Protein 3LW7 (pdb70)

Radius of gyration: 20.69 Å; Cα contacts (8 Å, |Δi|>4): 553; chains: 2; bounding box: 52×49×61 Å

Solvent-accessible surface area: 16697 Å² total; per-residue (Å²): 99,11,0,0,0,0,4,5,37,26,1,18,35,66,68,0,4,121,26,2,109,122,78,68,13,77,16,8,42,6,42,63,13,10,108,130,78,67,95,114,80,68,91,57,62,78,85,2,14,158,110,7,36,86,107,130,30,86,6,7,4,0,80,39,0,25,143,74,22,41,154,77,105,65,99,15,8,0,0,7,4,0,63,11,46,39,1,3,106,26,0,77,151,69,54,31,139,41,8,53,5,0,0,2,7,2,18,21,170,67,0,13,129,78,44,73,118,56,228,92,99,56,99,76,74,4,92,56,105,2,56,60,21,11,91,81,12,0,1,58,0,4,0,29,0,33,37,13,4,26,9,50,68,90,113,118,36,2,86,60,90,2,52,100,12,17,106,129,5,112,76,73,1,1,0,0,0,1,5,12,30,1,10,34,67,65,1,2,93,17,4,110,117,140,70,23,99,22,7,47,5,38,62,8,11,118,115,64,60,94,141,52,25,119,140,80,29,101,66,23,65,1,10,97,46,2,25,140,92,81,33,88,6,6,4,0,72,22,0,22,130,71,17,32,134,106,40,145,102,48,2,0,0,7,4,0,38,9,53,41,1,6,59,30,0,97,164,67,49,35,104,48,14,61,8,0,0,1,6,1,14,20,169,55,0,19,134,85,69,100,159,133,83,70,81,33,91,101,88,2,59,32,2,14,88,34,11,0,1,55,0,2,0,30,0,43,33,18,4,31,10,22,68,88,94,121,38,1,89,64,101,1,32,58,17,3,92,163,2,110

CATH classification: 3.40.50.300

InterPro domains:
  IPR022970 Nucleoside triphosphate hydrolase-related [MF_01111] (10-185)
  IPR027417 P-loop containing nucleoside triphosphate hydrolase [G3DSA:3.40.50.300] (8-186)
  IPR027417 P-loop containing nucleoside triphosphate hydrolase [SSF52540] (9-184)

Secondary structure (DSSP, 8-state):
-EEEEE--TTS-HHHHHHHHHHTT-EEEEHHHHHHHHHHHH---HHHHHHHHHHHH-TTHHHHHHHHHH-S---S-EEEE----HHHHHHHHHHH-S-EEEEEEE--HHHHHHHHHT-----HHHHHHHHHHHHHHTHHHHHHT-SEEEE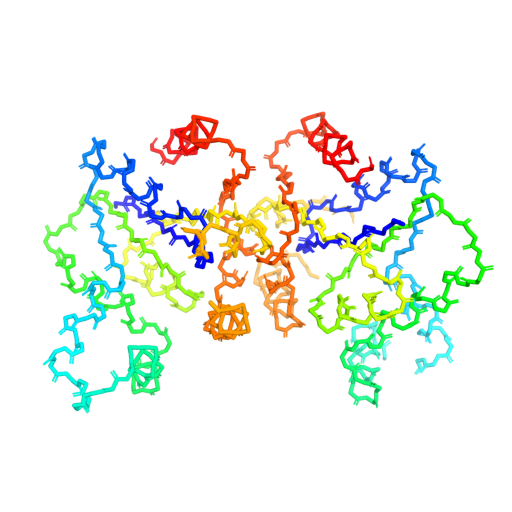--S-HHHHHHHHHHHHHHH-/--EEEEEE-TTSSHHHHHHHHHHHT-EEEEHHHHHHHHHHHHPPTT--HHHHHHHHHHHH-TTHHHHHHHHHH-TT--S-EEEE----HHHHHHHHHHH-S-EEEEEEE--HHHHHHHHH--HHHHHHHHHHHHHHTHHHHHHT-SEEEE--S-HHHHHHHHHHHHHHH-

Structure (mmCIF, N/CA/C/O backbone):
data_3LW7
#
_entry.id   3LW7
#
_cell.length_a   65.876
_cell.length_b   65.876
_cell.length_c   206.239
_cell.angle_alpha   90.00
_cell.angle_beta   90.00
_cell.angle_gamma   90.00
#
_symmetry.space_group_name_H-M   'P 43 21 2'
#
loop_
_entity.id
_entity.type
_entity.pdbx_description
1 polymer 'Adenylate kinase related protein (AdkA-like)'
2 non-polymer 'ADENOSINE MONOPHOSPHATE'
3 water water
#
loop_
_atom_site.group_PDB
_atom_site.id
_atom_site.type_symbol
_atom_site.label_atom_id
_atom_site.label_alt_id
_atom_site.label_comp_id
_atom_site.label_asym_id
_atom_site.label_entity_id
_atom_site.label_seq_id
_atom_site.pdbx_PDB_ins_code
_atom_site.Cartn_x
_atom_site.Cartn_y
_atom_site.Cartn_z
_atom_site.occupancy
_atom_site.B_iso_or_equiv
_atom_site.auth_seq_id
_atom_site.auth_comp_id
_atom_site.auth_asym_id
_atom_site.auth_atom_id
_atom_site.pdbx_PDB_model_num
ATOM 1 N N . LYS A 1 2 ? 2.237 -8.062 1.630 1.00 39.71 9 LYS A N 1
ATOM 2 C CA . LYS A 1 2 ? 2.395 -8.220 0.152 1.00 39.03 9 LYS A CA 1
ATOM 3 C C . LYS A 1 2 ? 3.721 -8.904 -0.229 1.00 36.83 9 LYS A C 1
ATOM 4 O O . LYS A 1 2 ? 4.812 -8.408 0.100 1.00 36.17 9 LYS A O 1
ATOM 10 N N . VAL A 1 3 ? 3.604 -10.051 -0.912 1.00 34.73 10 VAL A N 1
ATOM 11 C CA . VAL A 1 3 ? 4.745 -10.917 -1.206 1.00 32.79 10 VAL A CA 1
ATOM 12 C C . VAL A 1 3 ? 4.814 -11.278 -2.676 1.00 31.65 10 VAL A C 1
ATOM 13 O O . VAL A 1 3 ? 3.810 -11.652 -3.281 1.00 32.21 10 VAL A O 1
ATOM 17 N N . ILE A 1 4 ? 6.007 -11.183 -3.243 1.00 30.21 11 ILE A N 1
ATOM 18 C CA . ILE A 1 4 ? 6.221 -11.536 -4.628 1.00 29.24 11 ILE A CA 1
ATOM 19 C C . ILE A 1 4 ? 7.181 -12.715 -4.667 1.00 28.23 11 ILE A C 1
ATOM 20 O O . ILE A 1 4 ? 8.286 -12.644 -4.124 1.00 28.41 11 ILE A O 1
ATOM 25 N N . LEU A 1 5 ? 6.747 -13.800 -5.289 1.00 27.25 12 LEU A N 1
ATOM 26 C CA . LEU A 1 5 ? 7.615 -14.930 -5.533 1.00 27.08 12 LEU A CA 1
ATOM 27 C C . LEU A 1 5 ? 8.067 -14.866 -6.996 1.00 26.47 12 LEU A C 1
ATOM 28 O O . LEU A 1 5 ? 7.241 -14.852 -7.899 1.00 27.21 12 LEU A O 1
ATOM 33 N N . ILE A 1 6 ? 9.379 -14.780 -7.204 1.00 26.49 13 ILE A N 1
ATOM 34 C CA . ILE A 1 6 ? 9.979 -14.702 -8.522 1.00 25.55 13 ILE A CA 1
ATOM 35 C C . ILE A 1 6 ? 10.487 -16.073 -8.934 1.00 26.19 13 ILE A C 1
ATOM 36 O O . ILE A 1 6 ? 11.224 -16.727 -8.200 1.00 25.74 13 ILE A O 1
ATOM 41 N N . THR A 1 7 ? 10.087 -16.503 -10.122 1.00 26.67 14 THR A N 1
ATOM 42 C CA . THR A 1 7 ? 10.521 -17.781 -10.625 1.00 27.00 14 THR A CA 1
ATOM 43 C C . THR A 1 7 ? 11.032 -17.575 -12.046 1.00 27.11 14 THR A C 1
ATOM 44 O O . THR A 1 7 ? 10.765 -16.544 -12.667 1.00 26.40 14 THR A O 1
ATOM 48 N N . GLY A 1 8 ? 11.792 -18.537 -12.547 1.00 27.21 15 GLY A N 1
ATOM 49 C CA . GLY A 1 8 ? 12.285 -18.457 -13.913 1.00 27.44 15 GLY A CA 1
ATOM 50 C C . GLY A 1 8 ? 13.365 -19.482 -14.154 1.00 27.51 15 GLY A C 1
ATOM 51 O O . GLY A 1 8 ? 14.041 -19.899 -13.219 1.00 27.72 15 GLY A O 1
ATOM 52 N N . MET A 1 9 ? 13.510 -19.889 -15.411 1.00 26.97 16 MET A N 1
ATOM 53 C CA . MET A 1 9 ? 14.505 -20.877 -15.802 1.00 27.36 16 MET A CA 1
ATOM 54 C C . MET A 1 9 ? 15.909 -20.290 -15.690 1.00 27.93 16 MET A C 1
ATOM 55 O O . MET A 1 9 ? 16.059 -19.067 -15.636 1.00 29.04 16 MET A O 1
ATOM 60 N N . PRO A 1 10 ? 16.949 -21.145 -15.633 1.00 28.77 17 PRO A N 1
ATOM 61 C CA . PRO A 1 10 ? 18.329 -20.637 -15.561 1.00 29.15 17 PRO A CA 1
ATOM 62 C C . PRO A 1 10 ? 18.674 -19.739 -16.760 1.00 29.48 17 PRO A C 1
ATOM 63 O O . PRO A 1 10 ? 18.400 -20.102 -17.929 1.00 29.66 17 PRO A O 1
ATOM 67 N N . GLY A 1 11 ? 19.267 -18.586 -16.476 1.00 28.66 18 GLY A N 1
ATOM 68 C CA . GLY A 1 11 ? 19.618 -17.656 -17.533 1.00 28.97 18 GLY A CA 1
ATOM 69 C C . GLY A 1 11 ? 18.468 -16.758 -17.983 1.00 28.50 18 GLY A C 1
ATOM 70 O O . GLY A 1 11 ? 18.604 -16.066 -18.979 1.00 28.43 18 GLY A O 1
ATOM 71 N N . SER A 1 12 ? 17.360 -16.740 -17.238 1.00 27.39 19 SER A N 1
ATOM 72 C CA . SER A 1 12 ? 16.191 -15.930 -17.606 1.00 27.33 19 SER A CA 1
ATOM 73 C C . SER A 1 12 ? 16.382 -14.459 -17.255 1.00 27.94 19 SER A C 1
ATOM 74 O O . SER A 1 12 ? 15.636 -13.608 -17.713 1.00 27.13 19 SER A O 1
ATOM 77 N N . GLY A 1 13 ? 17.368 -14.161 -16.415 1.00 29.25 20 GLY A N 1
ATOM 78 C CA . GLY A 1 13 ? 17.570 -12.788 -15.937 1.00 29.69 20 GLY A CA 1
ATOM 79 C C . GLY A 1 13 ? 16.617 -12.387 -14.818 1.00 29.90 20 GLY A C 1
ATOM 80 O O . GLY A 1 13 ? 16.437 -11.202 -14.549 1.00 30.39 20 GLY A O 1
ATOM 81 N N . LYS A 1 14 ? 15.999 -13.357 -14.159 1.00 33.22 21 LYS A N 1
ATOM 82 C CA . LYS A 1 14 ? 15.064 -13.047 -13.073 1.00 32.37 21 LYS A CA 1
ATOM 83 C C . LYS A 1 14 ? 15.663 -12.206 -11.932 1.00 32.87 21 LYS A C 1
ATOM 84 O O . LYS A 1 14 ? 14.934 -11.465 -11.275 1.00 32.75 21 LYS A O 1
ATOM 90 N N . SER A 1 15 ? 16.969 -12.299 -11.704 1.00 34.98 22 SER A N 1
ATOM 91 C CA . SER A 1 15 ? 17.581 -11.540 -10.624 1.00 36.83 22 SER A CA 1
ATOM 92 C C . SER A 1 15 ? 17.577 -10.044 -10.931 1.00 36.60 22 SER A C 1
ATOM 93 O O . SER A 1 15 ? 17.589 -9.229 -10.011 1.00 36.46 22 SER A O 1
ATOM 96 N N . GLU A 1 16 ? 17.561 -9.696 -12.219 1.00 37.03 23 GLU A N 1
ATOM 97 C CA . GLU A 1 16 ? 17.420 -8.300 -12.643 1.00 38.72 23 GLU A CA 1
ATOM 98 C C . GLU A 1 16 ? 16.079 -7.717 -12.157 1.00 36.29 23 GLU A C 1
ATOM 99 O O . GLU A 1 16 ? 15.989 -6.546 -11.794 1.00 37.60 23 GLU A O 1
ATOM 105 N N . PHE A 1 17 ? 15.038 -8.538 -12.154 1.00 34.25 24 PHE A N 1
ATOM 106 C CA . PHE A 1 17 ? 13.759 -8.104 -11.607 1.00 34.04 24 PHE A CA 1
ATOM 107 C C . PHE A 1 17 ? 13.893 -7.957 -10.081 1.00 33.99 24 PHE A C 1
ATOM 108 O O . PHE A 1 17 ? 13.397 -6.979 -9.514 1.00 34.81 24 PHE A O 1
ATOM 116 N N . ALA A 1 18 ? 14.598 -8.897 -9.441 1.00 33.60 25 ALA A N 1
ATOM 117 C CA . ALA A 1 18 ? 14.869 -8.816 -8.010 1.00 35.23 25 ALA A CA 1
ATOM 118 C C . ALA A 1 18 ? 15.589 -7.522 -7.664 1.00 37.22 25 ALA A C 1
ATOM 119 O O . ALA A 1 18 ? 15.223 -6.844 -6.714 1.00 37.47 25 ALA A O 1
ATOM 121 N N . LYS A 1 19 ? 16.600 -7.184 -8.456 1.00 39.60 26 LYS A N 1
ATOM 122 C CA . LYS A 1 19 ? 17.366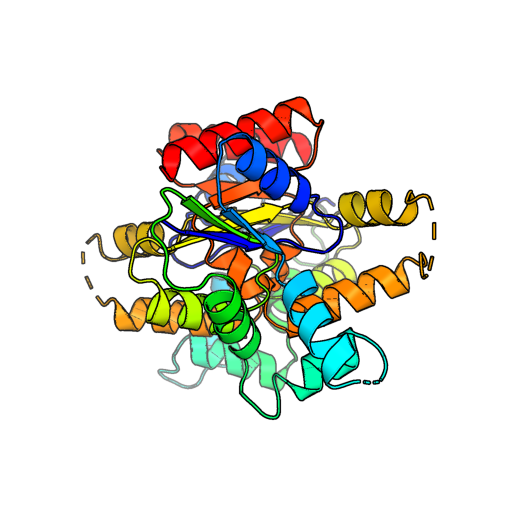 -5.951 -8.275 1.00 43.29 26 LYS A CA 1
ATOM 123 C C . LYS A 1 19 ? 16.481 -4.693 -8.352 1.00 43.63 26 LYS A C 1
ATOM 124 O O . LYS A 1 19 ? 16.612 -3.796 -7.520 1.00 45.22 26 LYS A O 1
ATOM 130 N N . LEU A 1 20 ? 15.578 -4.643 -9.335 1.00 42.98 27 LEU A N 1
ATOM 131 C CA . LEU A 1 20 ? 14.656 -3.515 -9.500 1.00 44.84 27 LEU A CA 1
ATOM 132 C C . LEU A 1 20 ? 13.735 -3.307 -8.293 1.00 45.03 27 LEU A C 1
ATOM 133 O O . LEU A 1 20 ? 13.362 -2.171 -7.979 1.00 47.59 27 LEU A O 1
ATOM 138 N N . LEU A 1 21 ? 13.396 -4.403 -7.618 1.00 42.98 28 LEU A N 1
ATOM 139 C CA . LEU A 1 21 ? 12.598 -4.367 -6.395 1.00 44.25 28 LEU A CA 1
ATOM 140 C C . LEU A 1 21 ? 13.383 -3.934 -5.145 1.00 45.82 28 LEU A C 1
ATOM 141 O O . LEU A 1 21 ? 12.837 -3.238 -4.288 1.00 47.45 28 LEU A O 1
ATOM 146 N N . LYS A 1 22 ? 14.640 -4.371 -5.031 1.00 46.27 29 LYS A N 1
ATOM 147 C CA . LYS A 1 22 ? 15.556 -3.852 -4.011 1.00 49.54 29 LYS A CA 1
ATOM 148 C C . LYS A 1 22 ? 15.596 -2.317 -4.045 1.00 52.07 29 LYS A C 1
ATOM 149 O O . LYS A 1 22 ? 15.525 -1.678 -2.995 1.00 53.60 29 LYS A O 1
ATOM 155 N N . GLU A 1 23 ? 15.689 -1.750 -5.255 1.00 55.86 30 GLU A N 1
ATOM 156 C CA . GLU A 1 23 ? 15.761 -0.286 -5.467 1.00 59.26 30 GLU A CA 1
ATOM 157 C C . GLU A 1 23 ? 14.475 0.446 -5.075 1.00 59.19 30 GLU A C 1
ATOM 158 O O . GLU A 1 23 ? 14.530 1.605 -4.669 1.00 62.18 30 GLU A O 1
ATOM 164 N N . ARG A 1 24 ? 13.330 -0.227 -5.220 1.00 56.74 31 ARG A N 1
ATOM 165 C CA . ARG A 1 24 ? 12.026 0.326 -4.834 1.00 56.61 31 ARG A CA 1
ATOM 166 C C . ARG A 1 24 ? 11.763 0.188 -3.325 1.00 56.19 31 ARG A C 1
ATOM 167 O O . ARG A 1 24 ? 10.717 0.622 -2.821 1.00 57.27 31 ARG A O 1
ATOM 169 N N . GLY A 1 25 ? 12.713 -0.408 -2.609 1.00 55.18 32 GLY A N 1
ATOM 170 C CA . GLY A 1 25 ? 12.653 -0.478 -1.154 1.00 55.11 32 GLY A CA 1
ATOM 171 C C . GLY A 1 25 ? 12.170 -1.795 -0.584 1.00 52.24 32 GLY A C 1
ATOM 172 O O . GLY A 1 25 ? 11.909 -1.896 0.614 1.00 53.04 32 GL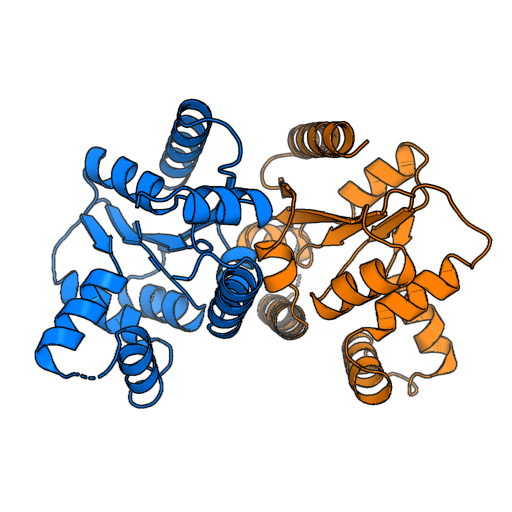Y A O 1
ATOM 173 N N . ALA A 1 26 ? 12.066 -2.814 -1.426 1.00 49.27 33 ALA A N 1
ATOM 17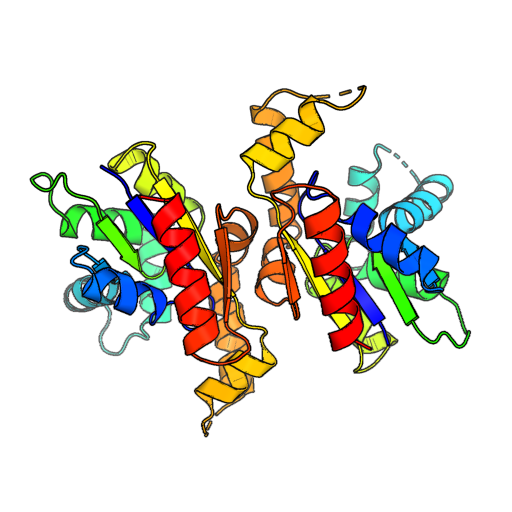4 C CA . ALA A 1 26 ? 11.602 -4.125 -0.973 1.00 46.70 33 ALA A CA 1
ATOM 175 C C . ALA A 1 26 ? 12.676 -4.929 -0.230 1.00 45.95 33 ALA A C 1
ATOM 176 O O . ALA A 1 26 ? 13.870 -4.811 -0.508 1.00 46.72 33 ALA A O 1
ATOM 178 N N . LYS A 1 27 ? 12.229 -5.745 0.719 1.00 44.68 34 LYS A N 1
ATOM 179 C CA . LYS A 1 27 ? 13.088 -6.754 1.339 1.00 43.90 34 LYS A CA 1
ATOM 180 C C . LYS A 1 27 ? 13.178 -7.920 0.347 1.00 41.52 34 LYS A C 1
ATOM 181 O O . LYS A 1 27 ? 12.159 -8.510 -0.024 1.00 39.99 34 LYS A O 1
ATOM 187 N N . VAL A 1 28 ? 14.383 -8.205 -0.135 1.00 41.26 35 VAL A N 1
ATOM 188 C CA . VAL A 1 28 ? 14.560 -9.266 -1.124 1.00 39.40 35 VAL A CA 1
ATOM 189 C C . VAL A 1 28 ? 15.421 -10.353 -0.517 1.00 38.76 35 VAL A C 1
ATOM 190 O O . VAL A 1 28 ? 16.488 -10.071 0.007 1.00 40.26 35 VAL A O 1
ATOM 194 N N . ILE A 1 29 ? 14.924 -11.587 -0.586 1.00 36.43 36 ILE A N 1
ATOM 195 C CA . ILE A 1 29 ? 15.602 -12.750 -0.053 1.00 35.97 36 ILE A CA 1
ATOM 196 C C . ILE A 1 29 ? 15.819 -13.726 -1.211 1.00 34.88 36 ILE A C 1
ATOM 197 O O . ILE A 1 29 ? 14.874 -14.157 -1.860 1.00 32.83 36 ILE A O 1
ATOM 202 N N . VAL A 1 30 ? 17.089 -14.032 -1.469 1.00 35.72 37 VAL A N 1
ATOM 203 C CA . VAL A 1 30 ? 17.491 -14.947 -2.520 1.00 35.16 37 VAL A CA 1
ATOM 204 C C . VAL A 1 30 ? 17.435 -16.337 -1.922 1.00 34.72 37 VAL A C 1
ATOM 205 O O . VAL A 1 30 ? 18.148 -16.624 -0.974 1.00 35.93 37 VAL A O 1
ATOM 209 N N . MET A 1 31 ? 16.584 -17.194 -2.471 1.00 33.75 38 MET A N 1
ATOM 210 C CA . MET A 1 31 ? 16.350 -18.525 -1.897 1.00 33.62 38 MET A CA 1
ATOM 211 C C . MET A 1 31 ? 17.617 -19.374 -1.876 1.00 36.70 38 MET A C 1
ATOM 212 O O . MET A 1 31 ? 17.836 -20.152 -0.936 1.00 37.75 38 MET A O 1
ATOM 217 N N . SER A 1 32 ? 18.469 -19.220 -2.891 1.00 38.60 39 SER A N 1
ATOM 218 C CA . SER A 1 32 ? 19.722 -19.978 -2.922 1.00 41.57 39 SER A CA 1
ATOM 219 C C . SER A 1 32 ? 20.739 -19.502 -1.872 1.00 43.36 39 SER A C 1
ATOM 220 O O . SER A 1 32 ? 21.506 -20.314 -1.374 1.00 45.16 39 SER A O 1
ATOM 223 N N . ASP A 1 33 ? 20.735 -18.203 -1.548 1.00 44.02 40 ASP A N 1
ATOM 224 C CA . ASP A 1 33 ? 21.553 -17.639 -0.456 1.00 47.32 40 ASP A CA 1
ATOM 225 C C . ASP A 1 33 ? 21.160 -18.276 0.873 1.00 47.48 40 ASP A C 1
ATOM 226 O O . ASP A 1 33 ? 22.016 -18.546 1.721 1.00 49.79 40 ASP A O 1
ATOM 231 N N . VAL A 1 34 ? 19.850 -18.490 1.041 1.00 45.44 41 VAL A N 1
ATOM 232 C CA . VAL A 1 34 ? 19.282 -19.150 2.217 1.00 45.88 41 VAL A CA 1
ATOM 233 C C . VAL A 1 34 ? 19.746 -20.606 2.344 1.00 47.71 41 VAL A C 1
ATOM 234 O O . VAL A 1 34 ? 20.232 -21.010 3.401 1.00 49.55 41 VAL A O 1
ATOM 238 N N . VAL A 1 35 ? 19.608 -21.384 1.271 1.00 48.07 42 VAL A N 1
ATOM 239 C CA . VAL A 1 35 ? 20.143 -22.753 1.228 1.00 50.79 42 VAL A CA 1
ATOM 240 C C . VAL A 1 35 ? 21.664 -22.783 1.467 1.00 54.98 42 VAL A C 1
ATOM 241 O O . VAL A 1 35 ? 22.173 -23.661 2.175 1.00 56.61 42 VAL A O 1
ATOM 245 N N . ARG A 1 36 ? 22.373 -21.811 0.895 1.00 54.39 43 ARG A N 1
ATOM 246 C CA . ARG A 1 36 ? 23.819 -21.680 1.108 1.00 56.16 43 ARG A CA 1
ATOM 247 C C . ARG A 1 36 ? 24.212 -21.401 2.561 1.00 55.07 43 ARG A C 1
ATOM 248 O O . ARG A 1 36 ? 25.233 -21.890 3.020 1.00 54.69 43 ARG A O 1
ATOM 256 N N . LYS A 1 37 ? 23.414 -20.618 3.282 1.00 56.89 44 LYS A N 1
ATOM 257 C CA . LYS A 1 37 ? 23.682 -20.422 4.703 1.00 58.82 44 LYS A CA 1
ATOM 258 C C . LYS A 1 37 ? 23.590 -21.749 5.446 1.00 56.86 44 LYS A C 1
ATOM 259 O O . LYS A 1 37 ? 24.503 -22.105 6.202 1.00 58.51 44 LYS A O 1
ATOM 265 N N . ARG A 1 38 ? 22.527 -22.498 5.170 1.00 55.46 45 ARG A N 1
ATOM 266 C CA . ARG A 1 38 ? 22.367 -23.841 5.708 1.00 55.92 45 ARG A CA 1
ATOM 267 C C . ARG A 1 38 ? 23.497 -24.763 5.294 1.00 56.63 45 ARG A C 1
ATOM 268 O O . ARG A 1 38 ? 23.924 -25.599 6.075 1.00 58.85 45 ARG A O 1
ATOM 276 N N . TYR A 1 39 ? 23.982 -24.602 4.068 1.00 57.82 46 TYR A N 1
ATOM 277 C CA . TYR A 1 39 ? 25.039 -25.450 3.523 1.00 60.27 46 TYR A CA 1
ATOM 278 C C . TYR A 1 39 ? 26.335 -25.325 4.323 1.00 63.69 46 TYR A C 1
ATOM 279 O O . TYR A 1 39 ? 26.926 -26.329 4.709 1.00 66.29 46 TYR A O 1
ATOM 288 N N . SER A 1 40 ? 26.756 -24.089 4.581 1.00 65.86 47 SER A N 1
ATOM 289 C CA . SER A 1 40 ? 27.969 -23.806 5.337 1.00 71.45 47 SER A CA 1
ATOM 290 C C . SER A 1 40 ? 27.916 -24.415 6.736 1.00 74.14 47 SER A C 1
ATOM 291 O O . SER A 1 40 ? 28.951 -24.749 7.319 1.00 79.52 47 SER A O 1
ATOM 294 N N . ILE A 1 41 ? 26.699 -24.563 7.251 1.00 72.32 48 ILE A N 1
ATOM 295 C CA . ILE A 1 41 ? 26.460 -25.094 8.587 1.00 76.93 48 ILE A CA 1
ATOM 296 C C . ILE A 1 41 ? 26.352 -26.631 8.598 1.00 78.67 48 ILE A C 1
ATOM 297 O O . ILE A 1 41 ? 26.854 -27.280 9.516 1.00 84.82 48 ILE A O 1
ATOM 302 N N . GLU A 1 42 ? 25.709 -27.208 7.581 1.00 75.14 49 GLU A N 1
ATOM 303 C CA . GLU A 1 42 ? 25.271 -28.611 7.665 1.00 78.10 49 GLU A CA 1
ATOM 304 C C . GLU A 1 42 ? 25.671 -29.497 6.490 1.00 78.43 49 GLU A C 1
ATOM 305 O O . GLU A 1 42 ? 25.171 -30.619 6.370 1.00 81.05 49 GLU A O 1
ATOM 311 N N . ALA A 1 43 ? 26.544 -28.996 5.622 1.00 77.76 50 ALA A N 1
ATOM 312 C CA . ALA A 1 43 ? 27.139 -29.832 4.576 1.00 80.97 50 ALA A CA 1
ATOM 313 C C . ALA A 1 43 ? 28.178 -30.760 5.186 1.00 88.74 50 ALA A C 1
ATOM 314 O O . ALA A 1 43 ? 28.131 -31.968 4.977 1.00 93.93 50 ALA A O 1
ATOM 316 N N . GLU A 1 47 ? 30.118 -32.853 -1.198 1.00 107.51 54 GLU A N 1
ATOM 317 C CA . GLU A 1 47 ? 28.852 -32.160 -0.934 1.00 97.42 54 GLU A CA 1
ATOM 318 C C . GLU A 1 47 ? 28.729 -30.886 -1.773 1.00 94.71 54 GLU A C 1
ATOM 319 O O . GLU A 1 47 ? 29.192 -29.817 -1.367 1.00 92.08 54 GLU A O 1
ATOM 321 N N . ARG A 1 48 ? 28.125 -31.009 -2.955 1.00 101.95 55 ARG A N 1
ATOM 322 C CA . ARG A 1 48 ? 27.785 -29.842 -3.777 1.00 98.94 55 ARG A CA 1
ATOM 323 C C . ARG A 1 48 ? 26.484 -29.217 -3.265 1.00 90.56 55 ARG A C 1
ATOM 324 O O . ARG A 1 48 ? 25.756 -29.844 -2.495 1.00 86.91 55 ARG A O 1
ATOM 326 N N . LEU A 1 49 ? 26.197 -27.989 -3.694 1.00 88.12 56 LEU A N 1
ATOM 327 C CA . LEU A 1 49 ? 25.012 -27.269 -3.229 1.00 81.69 56 LEU A CA 1
ATOM 328 C C . LEU A 1 49 ? 23.695 -27.929 -3.638 1.00 77.84 56 LEU A C 1
ATOM 329 O O . LEU A 1 49 ? 22.750 -27.940 -2.854 1.00 73.30 56 LEU A O 1
ATOM 334 N N . MET A 1 50 ? 23.635 -28.484 -4.846 1.00 80.22 57 MET A N 1
ATOM 335 C CA . MET A 1 50 ? 22.403 -29.130 -5.313 1.00 77.71 57 MET A CA 1
ATOM 336 C C . MET A 1 50 ? 22.135 -30.428 -4.548 1.00 76.93 57 MET A C 1
ATOM 337 O O . MET A 1 50 ? 20.981 -30.770 -4.282 1.00 73.53 57 MET A O 1
ATOM 339 N N . ASP A 1 51 ? 23.211 -31.126 -4.186 1.00 80.61 58 ASP A N 1
ATOM 340 C CA . ASP A 1 51 ? 23.137 -32.380 -3.426 1.00 81.19 58 ASP A CA 1
ATOM 341 C C . ASP A 1 51 ? 22.555 -32.185 -2.016 1.00 75.92 58 ASP A C 1
ATOM 342 O O . ASP A 1 51 ? 21.769 -33.004 -1.532 1.00 74.32 58 ASP A O 1
ATOM 347 N N . PHE A 1 52 ? 22.954 -31.093 -1.371 1.00 73.68 59 PHE A N 1
ATOM 348 C CA . PHE A 1 52 ? 22.532 -30.766 -0.012 1.00 69.73 59 PHE A CA 1
ATOM 349 C C . PHE A 1 52 ? 21.066 -30.335 0.000 1.00 64.20 59 PHE A C 1
ATOM 350 O O . PHE A 1 52 ? 20.311 -30.719 0.885 1.00 62.49 59 PHE A O 1
ATOM 358 N N . ALA A 1 53 ? 20.667 -29.562 -1.010 1.00 62.28 60 ALA A N 1
ATOM 359 C CA . ALA A 1 53 ? 19.275 -29.155 -1.197 1.00 57.85 60 ALA A CA 1
ATOM 360 C C . ALA A 1 53 ? 18.337 -30.345 -1.459 1.00 56.90 60 ALA A C 1
ATOM 361 O O . ALA A 1 53 ? 17.182 -30.335 -1.027 1.00 54.40 60 ALA A O 1
ATOM 363 N N . LYS A 1 54 ? 18.829 -31.359 -2.166 1.00 59.21 61 LYS A N 1
ATOM 364 C CA . LYS A 1 54 ? 18.070 -32.599 -2.367 1.00 59.77 61 LYS A CA 1
ATOM 365 C C . LYS A 1 54 ? 17.787 -33.322 -1.043 1.00 58.53 61 LYS A C 1
ATOM 366 O O . LYS A 1 54 ? 16.662 -33.763 -0.807 1.00 57.42 61 LYS A O 1
ATOM 372 N N . ARG A 1 55 ? 18.813 -33.429 -0.198 1.00 59.38 62 ARG A N 1
ATOM 373 C CA . ARG A 1 55 ? 18.721 -34.097 1.101 1.00 59.66 62 ARG A CA 1
ATOM 374 C C . ARG A 1 55 ? 17.703 -33.419 2.041 1.00 55.27 62 ARG A C 1
ATOM 375 O O . ARG A 1 55 ? 16.964 -34.103 2.764 1.00 55.46 62 ARG A O 1
ATOM 383 N N . LEU A 1 56 ? 17.687 -32.082 2.012 1.00 51.53 63 LEU A N 1
ATOM 384 C CA . LEU A 1 56 ? 16.735 -31.249 2.746 1.00 47.82 63 LEU A CA 1
ATOM 385 C C . LEU A 1 56 ? 15.283 -31.558 2.376 1.00 45.59 63 LEU A C 1
ATOM 386 O O . LEU A 1 56 ? 14.442 -31.715 3.256 1.00 45.14 63 LEU A O 1
ATOM 391 N N A ARG A 1 57 ? 15.006 -31.647 1.075 0.50 44.85 64 ARG A N 1
ATOM 392 N N B ARG A 1 57 ? 15.006 -31.629 1.072 0.50 44.75 64 ARG A N 1
ATOM 393 C CA A ARG A 1 57 ? 13.658 -31.942 0.581 0.50 43.87 64 ARG A CA 1
ATOM 394 C CA B ARG A 1 57 ? 13.673 -31.963 0.570 0.50 43.76 64 ARG A CA 1
ATOM 395 C C A ARG A 1 57 ? 13.209 -33.383 0.864 0.50 45.47 64 ARG A C 1
ATOM 396 C C B ARG A 1 57 ? 13.245 -33.348 1.042 0.50 45.24 64 ARG A C 1
ATOM 397 O O A ARG A 1 57 ? 12.008 -33.642 0.999 0.50 45.85 64 ARG A O 1
ATOM 398 O O B ARG A 1 57 ? 12.103 -33.537 1.473 0.50 45.32 64 ARG A O 1
ATOM 413 N N . GLU A 1 58 ? 14.163 -34.308 0.961 1.00 50.36 65 GLU A N 1
ATOM 414 C CA . GLU A 1 58 ? 13.851 -35.691 1.315 1.00 51.16 65 GLU A CA 1
ATOM 415 C C . GLU A 1 58 ? 13.542 -35.827 2.812 1.00 49.46 65 GLU A C 1
ATOM 416 O O . GLU A 1 58 ? 12.536 -36.424 3.181 1.00 49.76 65 GLU A O 1
ATOM 418 N N . ILE A 1 59 ? 14.402 -35.253 3.654 1.00 47.84 66 ILE A N 1
ATOM 419 C CA . ILE A 1 59 ? 14.224 -35.283 5.109 1.00 47.56 66 ILE A CA 1
ATOM 420 C C . ILE A 1 59 ? 13.006 -34.464 5.569 1.00 45.40 66 ILE A C 1
ATOM 421 O O . ILE A 1 59 ? 12.190 -34.950 6.357 1.00 45.78 66 ILE A O 1
ATOM 426 N N . TYR A 1 60 ? 12.877 -33.236 5.067 1.00 42.75 67 TYR A N 1
ATOM 427 C CA . TYR A 1 60 ? 11.890 -32.296 5.630 1.00 41.11 67 TYR A CA 1
ATOM 428 C C . TYR A 1 60 ? 10.658 -32.045 4.768 1.00 40.64 67 TYR A C 1
ATOM 429 O O . TYR A 1 60 ? 9.670 -31.488 5.245 1.00 40.62 67 TYR A O 1
ATOM 438 N N . GLY A 1 61 ? 10.719 -32.436 3.498 1.00 40.89 68 GLY A N 1
ATOM 439 C CA . GLY A 1 61 ? 9.578 -32.276 2.600 1.00 40.98 68 GLY A CA 1
ATOM 440 C C . GLY A 1 61 ? 9.889 -31.252 1.534 1.00 40.20 68 GLY A C 1
ATOM 441 O O . GLY A 1 61 ? 10.832 -30.470 1.673 1.00 38.96 68 GLY A O 1
ATOM 442 N N . ASP A 1 62 ? 9.078 -31.237 0.484 1.00 41.41 69 ASP A N 1
ATOM 443 C CA . ASP A 1 62 ? 9.348 -30.406 -0.687 1.00 41.59 69 ASP A CA 1
ATOM 444 C C . ASP A 1 62 ? 9.237 -28.900 -0.458 1.00 39.75 69 ASP A C 1
ATOM 445 O O . ASP A 1 62 ? 9.776 -28.126 -1.237 1.00 40.52 69 ASP A O 1
ATOM 450 N N . GLY A 1 63 ? 8.543 -28.476 0.594 1.00 38.44 70 GLY A N 1
ATOM 451 C CA . GLY A 1 63 ? 8.392 -27.045 0.884 1.00 36.42 70 GLY A CA 1
ATOM 452 C C . GLY A 1 63 ? 9.473 -26.451 1.783 1.00 34.75 70 GLY A C 1
ATOM 453 O O . GLY A 1 63 ? 9.445 -25.251 2.094 1.00 33.81 70 GLY A O 1
ATOM 454 N N . VAL A 1 64 ? 10.413 -27.267 2.190 1.00 33.81 71 VAL A N 1
ATOM 455 C CA . VAL A 1 64 ? 11.433 -26.856 3.117 1.00 32.47 71 VAL A CA 1
ATOM 456 C C . VAL A 1 64 ? 12.121 -25.522 2.857 1.00 31.74 71 VAL A C 1
ATOM 457 O O . VAL A 1 64 ? 12.306 -24.763 3.744 1.00 32.21 71 VAL A O 1
ATOM 461 N N . VAL A 1 65 ? 12.515 -25.243 1.641 1.00 32.06 72 VAL A N 1
ATOM 462 C CA . VAL A 1 65 ? 13.206 -24.002 1.392 1.00 32.03 72 VAL A CA 1
ATOM 463 C C . VAL A 1 65 ? 12.337 -22.784 1.657 1.00 31.11 72 VAL A C 1
ATOM 464 O O . VAL A 1 65 ? 12.821 -21.808 2.106 1.00 31.69 72 VAL A O 1
ATOM 468 N N . ALA A 1 66 ? 11.053 -22.897 1.425 1.00 29.59 73 ALA A N 1
ATOM 469 C CA . ALA A 1 66 ? 10.129 -21.861 1.775 1.00 29.49 73 ALA A CA 1
ATOM 470 C C . ALA A 1 66 ? 10.062 -21.616 3.270 1.00 28.83 73 ALA A C 1
ATOM 471 O O . ALA A 1 66 ? 10.089 -20.497 3.678 1.00 28.45 73 ALA A O 1
ATOM 473 N N . ARG A 1 67 ? 9.979 -22.671 4.059 1.00 27.93 74 ARG A N 1
ATOM 474 C CA . ARG A 1 67 ? 10.033 -22.544 5.532 1.00 28.92 74 ARG A CA 1
ATOM 475 C C . ARG A 1 67 ? 11.306 -21.846 5.977 1.00 28.85 74 ARG A C 1
ATOM 476 O O . ARG A 1 67 ? 11.250 -20.919 6.781 1.00 29.33 74 ARG A O 1
ATOM 484 N N . LEU A 1 68 ? 12.439 -22.270 5.420 1.00 28.99 75 LEU A N 1
ATOM 485 C CA . LEU A 1 68 ? 13.743 -21.664 5.726 1.00 29.75 75 LEU A CA 1
ATOM 486 C C . LEU A 1 68 ? 13.794 -20.170 5.397 1.00 30.63 75 LEU A C 1
ATOM 487 O O . LEU A 1 68 ? 14.379 -19.386 6.140 1.00 31.16 75 LEU A O 1
ATOM 492 N N . CYS A 1 69 ? 13.188 -19.787 4.270 1.00 30.65 76 CYS A N 1
ATOM 493 C CA . CYS A 1 69 ? 13.196 -18.409 3.830 1.00 31.42 76 CYS A CA 1
ATOM 494 C C . CYS A 1 69 ? 12.309 -17.534 4.726 1.00 31.86 76 CYS A C 1
ATOM 495 O O . CYS A 1 69 ? 12.629 -16.367 4.976 1.00 32.32 76 CYS A O 1
ATOM 498 N N . VAL A 1 70 ? 11.201 -18.102 5.207 1.00 31.66 77 VAL A N 1
ATOM 499 C CA . VAL A 1 70 ? 10.355 -17.407 6.176 1.00 32.88 77 VAL A CA 1
ATOM 500 C C . VAL A 1 70 ? 11.074 -17.191 7.524 1.00 34.56 77 VAL A C 1
ATOM 501 O O . VAL A 1 70 ? 10.934 -16.137 8.123 1.00 35.18 77 VAL A O 1
ATOM 505 N N . GLU A 1 71 ? 11.855 -18.178 7.971 1.00 35.84 78 GLU A N 1
ATOM 506 C CA . GLU A 1 71 ? 12.742 -18.013 9.140 1.00 38.56 78 GLU A CA 1
ATOM 507 C C . GLU A 1 71 ? 13.722 -16.855 8.951 1.00 40.11 78 GLU A C 1
ATOM 508 O O . GLU A 1 71 ? 13.974 -16.085 9.881 1.00 41.99 78 GLU A O 1
A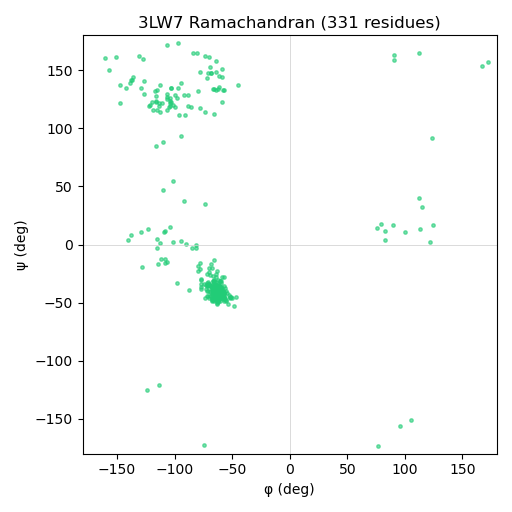TOM 514 N N . GLU A 1 72 ? 14.268 -16.746 7.740 1.00 40.19 79 GLU A N 1
ATOM 515 C CA . GLU A 1 72 ? 15.230 -15.710 7.401 1.00 42.91 79 GLU A CA 1
ATOM 516 C C . GLU A 1 72 ? 14.584 -14.320 7.402 1.00 43.89 79 GLU A C 1
ATOM 517 O O . GLU A 1 72 ? 15.217 -13.326 7.774 1.00 45.76 79 GLU A O 1
ATOM 523 N N . LEU A 1 73 ? 13.325 -14.271 6.978 1.00 48.46 80 LEU A N 1
ATOM 524 C CA . LEU A 1 73 ? 12.535 -13.058 6.975 1.00 50.87 80 LEU A CA 1
ATOM 525 C C . LEU A 1 73 ? 12.399 -12.519 8.389 1.00 55.34 80 LEU A C 1
ATOM 526 O O . LEU A 1 73 ? 12.623 -11.334 8.618 1.00 56.79 80 LEU A O 1
ATOM 531 N N . GLY A 1 74 ? 12.034 -13.391 9.331 1.00 58.40 81 GLY A N 1
ATOM 532 C CA . GLY A 1 74 ? 11.820 -12.997 10.733 1.00 64.11 81 GLY A CA 1
ATOM 533 C C . GLY A 1 74 ? 10.505 -12.279 10.994 1.00 67.04 81 GLY A C 1
ATOM 534 O O . GLY A 1 74 ? 9.651 -12.172 10.104 1.00 65.56 81 GLY A O 1
ATOM 535 N N . THR A 1 75 ? 10.341 -11.785 12.221 1.00 72.25 82 THR A N 1
ATOM 536 C CA . THR A 1 75 ? 9.127 -11.060 12.621 1.00 75.29 82 THR A CA 1
ATOM 537 C C . THR A 1 75 ? 9.314 -9.553 12.467 1.00 76.11 82 THR A C 1
ATOM 538 O O . THR A 1 75 ? 9.806 -8.871 13.378 1.00 78.97 82 THR A O 1
ATOM 542 N N . SER A 1 76 ? 8.918 -9.039 11.310 1.00 74.52 83 SER A N 1
ATOM 543 C CA . SER A 1 76 ? 8.983 -7.606 11.058 1.00 75.12 83 SER A CA 1
ATOM 544 C C . SER A 1 76 ? 7.989 -7.206 9.972 1.00 73.58 83 SER A C 1
ATOM 545 O O . SER A 1 76 ? 7.656 -8.003 9.098 1.00 72.53 83 SER A O 1
ATOM 548 N N . ASN A 1 77 ? 7.505 -5.970 10.056 1.00 74.28 84 ASN A N 1
ATOM 549 C CA . ASN A 1 77 ? 6.612 -5.413 9.047 1.00 73.32 84 ASN A CA 1
ATOM 550 C C . ASN A 1 77 ? 7.393 -4.936 7.824 1.00 71.55 84 ASN A C 1
ATOM 551 O O . ASN A 1 77 ? 8.404 -4.239 7.950 1.00 71.88 84 ASN A O 1
ATOM 553 N N . HIS A 1 78 ? 6.927 -5.320 6.644 1.00 70.48 85 HIS A N 1
ATOM 554 C CA . HIS A 1 78 ? 7.501 -4.837 5.393 1.00 69.19 85 HIS A CA 1
ATOM 555 C C . HIS A 1 78 ? 6.360 -4.540 4.446 1.00 68.97 85 HIS A C 1
ATOM 556 O O . HIS A 1 78 ? 5.388 -5.299 4.383 1.00 69.93 85 HIS A O 1
ATOM 563 N N . ASP A 1 79 ? 6.477 -3.431 3.717 1.00 67.81 86 ASP A N 1
ATOM 564 C CA . ASP A 1 79 ? 5.528 -3.097 2.654 1.00 67.44 86 ASP A CA 1
ATOM 565 C C . ASP A 1 79 ? 5.571 -4.150 1.544 1.00 67.02 86 ASP A C 1
ATOM 566 O O . ASP A 1 79 ? 4.534 -4.524 0.987 1.00 69.08 86 ASP A O 1
ATOM 568 N N . LEU A 1 80 ? 6.775 -4.637 1.245 1.00 55.18 87 LEU A N 1
ATOM 569 C CA . LEU A 1 80 ? 6.973 -5.557 0.144 1.00 51.32 87 LEU A CA 1
ATOM 570 C C . LEU A 1 80 ? 8.092 -6.544 0.448 1.00 47.72 87 LEU A C 1
ATOM 571 O O . LEU A 1 80 ? 9.226 -6.138 0.700 1.00 47.60 87 LEU A O 1
ATOM 576 N N . VAL A 1 81 ? 7.764 -7.833 0.409 1.00 44.03 88 VAL A N 1
ATOM 577 C CA . VAL A 1 81 ? 8.754 -8.890 0.532 1.00 40.88 88 VAL A CA 1
ATOM 578 C C . VAL A 1 81 ? 8.881 -9.659 -0.797 1.00 38.77 88 VAL A C 1
ATOM 579 O O . VAL A 1 81 ? 7.882 -9.944 -1.461 1.00 38.59 88 VAL A O 1
ATOM 583 N N . VAL A 1 82 ? 10.115 -9.965 -1.191 1.00 36.68 89 VAL A N 1
ATOM 584 C CA . VAL A 1 82 ? 10.381 -10.679 -2.430 1.00 34.81 89 VAL A CA 1
ATOM 585 C C . VAL A 1 82 ? 11.255 -11.906 -2.167 1.00 33.67 89 VAL A C 1
ATOM 586 O O . VAL A 1 82 ? 12.286 -11.814 -1.503 1.00 33.74 89 VAL A O 1
ATOM 590 N N . PHE A 1 83 ? 10.813 -13.048 -2.682 1.00 31.96 90 PHE A N 1
ATOM 591 C CA . PHE A 1 83 ? 11.590 -14.269 -2.656 1.00 30.90 90 PHE A CA 1
ATOM 592 C C . PHE A 1 83 ? 11.977 -14.637 -4.079 1.00 31.10 90 PHE A C 1
ATOM 593 O O . PHE A 1 83 ? 11.119 -14.960 -4.913 1.00 30.41 90 PHE A O 1
ATOM 601 N N . ASP A 1 84 ? 13.287 -14.578 -4.334 1.00 31.61 91 ASP A N 1
ATOM 602 C CA . ASP A 1 84 ? 13.866 -14.783 -5.644 1.00 32.09 91 ASP A CA 1
ATOM 603 C C . ASP A 1 84 ? 14.324 -16.238 -5.791 1.00 32.02 91 ASP A C 1
ATOM 604 O O . ASP A 1 84 ? 15.275 -16.675 -5.134 1.00 32.02 91 ASP A O 1
ATOM 609 N N . GLY A 1 85 ? 13.640 -16.989 -6.653 1.00 31.50 92 GLY A N 1
ATOM 610 C CA . GLY A 1 85 ? 14.065 -18.353 -6.963 1.00 31.31 92 GLY A CA 1
ATOM 611 C C . GLY A 1 85 ? 13.152 -19.508 -6.563 1.00 30.31 92 GLY A C 1
ATOM 612 O O . GLY A 1 85 ? 13.629 -20.603 -6.316 1.00 30.01 92 GLY A O 1
ATOM 613 N N . VAL A 1 86 ? 11.840 -19.292 -6.582 1.00 29.56 93 VAL A N 1
ATOM 614 C CA . VAL A 1 86 ? 10.892 -20.369 -6.286 1.00 30.55 93 VAL A CA 1
ATOM 615 C C . VAL A 1 86 ? 10.930 -21.471 -7.361 1.00 31.33 93 VAL A C 1
ATOM 616 O O . VAL A 1 86 ? 10.899 -21.178 -8.568 1.00 31.35 93 VAL A O 1
ATOM 620 N N . ARG A 1 87 ? 10.978 -22.725 -6.917 1.00 35.19 94 ARG A N 1
ATOM 621 C CA . ARG A 1 87 ? 11.147 -23.863 -7.832 1.00 35.28 94 ARG A CA 1
ATOM 622 C C . ARG A 1 87 ? 9.942 -24.813 -7.905 1.00 32.01 94 ARG A C 1
ATOM 623 O O . ARG A 1 87 ? 9.865 -25.619 -8.832 1.00 31.49 94 ARG A O 1
ATOM 631 N N . SER A 1 88 ? 9.022 -24.753 -6.942 1.00 30.01 95 SER A N 1
ATOM 632 C CA . SER A 1 88 ? 7.894 -25.703 -6.930 1.00 29.03 95 SER A CA 1
ATOM 633 C C . SER A 1 88 ? 6.640 -25.128 -6.285 1.00 28.01 95 SER A C 1
ATOM 634 O O . SER A 1 88 ? 6.725 -24.139 -5.569 1.00 27.76 95 SER A O 1
ATOM 637 N N . LEU A 1 89 ? 5.494 -25.747 -6.571 1.00 27.79 96 LEU A N 1
ATOM 638 C CA . LEU A 1 89 ? 4.206 -25.361 -6.014 1.00 28.62 96 LEU A CA 1
ATOM 639 C C . LEU A 1 89 ? 4.101 -25.740 -4.538 1.00 29.82 96 LEU A C 1
ATOM 640 O O . LEU A 1 89 ? 3.331 -25.109 -3.796 1.00 30.19 96 LEU A O 1
ATOM 645 N N . ALA A 1 90 ? 4.870 -26.761 -4.124 1.00 30.25 97 ALA A N 1
ATOM 646 C CA . ALA A 1 90 ? 5.022 -27.093 -2.712 1.00 31.74 97 ALA A CA 1
ATOM 647 C C . ALA A 1 90 ? 5.617 -25.898 -1.966 1.00 31.05 97 ALA A C 1
ATOM 648 O O . ALA A 1 90 ? 5.185 -25.603 -0.857 1.00 32.67 97 ALA A O 1
ATOM 650 N N . GLU A 1 91 ? 6.583 -25.206 -2.566 1.00 29.83 98 GLU A N 1
ATOM 651 C CA . GLU A 1 91 ? 7.143 -24.006 -1.933 1.00 29.94 98 GLU A CA 1
ATOM 652 C C . GLU A 1 91 ? 6.107 -22.878 -1.886 1.00 29.07 98 GLU A C 1
ATOM 653 O O . GLU A 1 91 ? 5.910 -22.278 -0.827 1.00 29.52 98 GLU A O 1
ATOM 659 N N . VAL A 1 92 ? 5.446 -22.609 -3.021 1.00 28.62 99 VAL A N 1
ATOM 660 C CA . VAL A 1 92 ? 4.408 -21.574 -3.112 1.00 28.94 99 VAL A CA 1
ATOM 661 C C . VAL A 1 92 ? 3.365 -21.791 -2.006 1.00 29.61 99 VAL A C 1
ATOM 662 O O . VAL A 1 92 ? 2.971 -20.857 -1.305 1.00 29.78 99 VAL A O 1
ATOM 666 N N . GLU A 1 93 ? 2.946 -23.034 -1.849 1.00 30.69 100 GLU A N 1
ATOM 667 C CA . GLU A 1 93 ? 1.936 -23.401 -0.868 1.00 33.40 100 GLU A CA 1
ATOM 668 C C . GLU A 1 93 ? 2.390 -23.131 0.582 1.00 32.16 100 GLU A C 1
ATOM 669 O O . GLU A 1 93 ? 1.590 -22.671 1.401 1.00 32.65 100 GLU A O 1
ATOM 675 N N . GLU A 1 94 ? 3.668 -23.366 0.883 1.00 31.14 101 GLU A N 1
ATOM 676 C CA . GLU A 1 94 ? 4.198 -23.024 2.192 1.00 31.34 101 GLU A CA 1
ATOM 677 C C . GLU A 1 94 ? 4.278 -21.510 2.406 1.00 30.20 101 GLU A C 1
ATOM 678 O O . GLU A 1 94 ? 3.991 -21.028 3.511 1.00 30.49 101 GLU A O 1
ATOM 684 N N . PHE A 1 95 ? 4.681 -20.761 1.376 1.00 26.85 102 PHE A N 1
ATOM 685 C CA . PHE A 1 95 ? 4.659 -19.286 1.496 1.00 26.98 102 PHE A CA 1
ATOM 686 C C . PHE A 1 95 ? 3.267 -18.768 1.768 1.00 27.73 102 PHE A C 1
ATOM 687 O O . PHE A 1 95 ? 3.105 -17.886 2.604 1.00 28.71 102 PHE A O 1
ATOM 695 N N . LYS A 1 96 ? 2.267 -19.335 1.095 1.00 28.39 103 LYS A N 1
ATOM 696 C CA . LYS A 1 96 ? 0.864 -18.963 1.347 1.00 29.78 103 LYS A CA 1
ATOM 697 C C . LYS A 1 96 ? 0.372 -19.320 2.753 1.00 30.33 103 LYS A C 1
ATOM 698 O O . LYS A 1 96 ? -0.324 -18.522 3.374 1.00 31.26 103 LYS A O 1
ATOM 704 N N . ARG A 1 97 ? 0.738 -20.499 3.259 1.00 30.01 104 ARG A N 1
ATOM 705 C CA . ARG A 1 97 ? 0.300 -20.909 4.594 1.00 30.90 104 ARG A CA 1
ATOM 706 C C . ARG A 1 97 ? 0.912 -19.977 5.646 1.00 31.45 104 ARG A C 1
ATOM 707 O O . ARG A 1 97 ? 0.231 -19.537 6.582 1.00 31.98 104 ARG A O 1
ATOM 715 N N . LEU A 1 98 ? 2.194 -19.670 5.465 1.00 30.49 105 LEU A N 1
ATOM 716 C CA . LEU A 1 98 ? 2.927 -18.830 6.396 1.00 31.24 105 LEU A CA 1
ATOM 717 C C . LEU A 1 98 ? 2.640 -17.329 6.289 1.00 32.13 105 LEU A C 1
ATOM 718 O O . LEU A 1 98 ? 2.613 -16.637 7.295 1.00 32.99 105 LEU A O 1
ATOM 723 N N . LEU A 1 99 ? 2.435 -16.825 5.083 1.00 32.58 106 LEU A N 1
ATOM 724 C CA . LEU A 1 99 ? 2.448 -15.370 4.888 1.00 34.23 106 LEU A CA 1
ATOM 725 C C . LEU A 1 99 ? 1.086 -14.778 4.528 1.00 35.71 106 LEU A C 1
ATOM 726 O O . LEU A 1 99 ? 0.915 -13.568 4.582 1.00 36.83 106 LEU A O 1
ATOM 731 N N . GLY A 1 100 ? 0.129 -15.640 4.183 1.00 36.77 107 GLY A N 1
ATOM 732 C CA . GLY A 1 100 ? -1.249 -15.229 3.954 1.00 39.29 107 GLY A CA 1
ATOM 733 C C . GLY A 1 100 ? -1.677 -15.185 2.496 1.00 40.47 107 GLY A C 1
ATOM 734 O O . GLY A 1 100 ? -1.148 -15.906 1.641 1.00 39.26 107 GLY A O 1
ATOM 735 N N . ASP A 1 101 ? -2.618 -14.295 2.214 1.00 42.63 108 ASP A N 1
ATOM 736 C CA . ASP A 1 101 ? -3.353 -14.305 0.962 1.00 44.38 108 ASP A CA 1
ATOM 737 C C . ASP A 1 101 ? -2.873 -13.278 -0.061 1.00 43.67 108 ASP A C 1
ATOM 738 O O . ASP A 1 101 ? -3.453 -13.164 -1.133 1.00 45.17 108 ASP A O 1
ATOM 743 N N . SER A 1 102 ? -1.831 -12.522 0.260 1.00 42.07 109 SER A N 1
ATOM 744 C CA . SER A 1 102 ? -1.347 -11.501 -0.656 1.00 41.10 109 SER A CA 1
ATOM 745 C C . SER A 1 102 ? 0.016 -11.903 -1.231 1.00 39.11 109 SER A C 1
ATOM 746 O O . SER A 1 102 ? 0.961 -11.101 -1.263 1.00 38.33 109 SER A O 1
ATOM 749 N N . VAL A 1 103 ? 0.088 -13.160 -1.676 1.00 37.89 110 VAL A N 1
ATOM 750 C CA . VAL A 1 103 ? 1.273 -13.757 -2.293 1.00 36.43 110 VAL A CA 1
ATOM 751 C C . VAL A 1 103 ? 1.085 -13.927 -3.815 1.00 36.45 110 VAL A C 1
ATOM 752 O O . VAL A 1 103 ? 0.085 -14.480 -4.274 1.00 37.49 110 VAL A O 1
ATOM 756 N N . TYR A 1 104 ? 2.054 -13.449 -4.587 1.00 35.24 111 TYR A N 1
ATOM 757 C CA . TYR A 1 104 ? 1.961 -13.458 -6.034 1.00 34.64 111 TYR A CA 1
ATOM 758 C C . TYR A 1 104 ? 3.166 -14.112 -6.664 1.00 32.48 111 TYR A C 1
ATOM 759 O O . TYR A 1 104 ? 4.298 -13.898 -6.232 1.00 32.71 111 TYR A O 1
ATOM 768 N N . ILE A 1 105 ? 2.921 -14.880 -7.711 1.00 30.76 112 ILE A N 1
ATOM 769 C CA . ILE A 1 105 ? 3.984 -15.502 -8.454 1.00 28.77 112 ILE A CA 1
ATOM 770 C C . ILE A 1 105 ? 4.266 -14.640 -9.685 1.00 28.78 112 ILE A C 1
ATOM 771 O O . ILE A 1 105 ? 3.349 -14.332 -10.458 1.00 28.90 112 ILE A O 1
ATOM 776 N N . VAL A 1 106 ? 5.526 -14.234 -9.862 1.00 27.17 113 VAL A N 1
ATOM 777 C CA . VAL A 1 106 ? 5.910 -13.549 -11.103 1.00 26.46 113 VAL A CA 1
ATOM 778 C C . VAL A 1 106 ? 6.971 -14.386 -11.798 1.00 25.91 113 VAL A C 1
ATOM 779 O O . VAL A 1 106 ? 8.057 -14.595 -11.246 1.00 25.63 113 VAL A O 1
ATOM 783 N N . ALA A 1 107 ? 6.652 -14.896 -12.984 1.00 25.24 114 ALA A N 1
ATOM 784 C CA . ALA A 1 107 ? 7.644 -15.637 -13.781 1.00 24.70 114 ALA A CA 1
ATOM 785 C C . ALA A 1 107 ? 8.329 -14.719 -14.783 1.00 24.95 114 ALA A C 1
ATOM 786 O O . ALA A 1 107 ? 7.683 -13.891 -15.424 1.00 25.86 114 ALA A O 1
ATOM 788 N N . VAL A 1 108 ? 9.638 -14.888 -14.924 1.00 24.73 115 VAL A N 1
ATOM 789 C CA . VAL A 1 108 ? 10.408 -14.172 -15.920 1.00 24.07 115 VAL A CA 1
ATOM 790 C C . VAL A 1 108 ? 10.744 -15.199 -16.996 1.00 24.11 115 VAL A C 1
ATOM 791 O O . VAL A 1 108 ? 11.442 -16.175 -16.737 1.00 23.57 115 VAL A O 1
ATOM 795 N N . HIS A 1 109 ? 10.222 -14.985 -18.197 1.00 24.60 116 HIS A N 1
ATOM 796 C CA . HIS A 1 109 ? 10.423 -15.922 -19.287 1.00 24.42 116 HIS A CA 1
ATOM 797 C C . HIS A 1 109 ? 11.469 -15.484 -20.323 1.00 25.64 116 HIS A C 1
ATOM 798 O O . HIS A 1 109 ? 11.493 -14.305 -20.766 1.00 25.72 116 HIS A O 1
ATOM 805 N N . SER A 1 110 ? 12.334 -16.432 -20.689 1.00 25.35 117 SER A N 1
ATOM 806 C CA . SER A 1 110 ? 13.131 -16.324 -21.915 1.00 26.63 117 SER A CA 1
ATOM 807 C C . SER A 1 110 ? 13.141 -17.686 -22.602 1.00 26.21 117 SER A C 1
ATOM 808 O O . SER A 1 110 ? 13.224 -18.732 -21.918 1.00 25.45 117 SER A O 1
ATOM 811 N N . PRO A 1 111 ? 13.060 -17.685 -23.952 1.00 25.92 118 PRO A N 1
ATOM 812 C CA . PRO A 1 111 ? 13.096 -18.954 -24.680 1.00 26.16 118 PRO A CA 1
ATOM 813 C C . PRO A 1 111 ? 14.444 -19.639 -24.482 1.00 26.33 118 PRO A C 1
ATOM 814 O O . PRO A 1 111 ? 15.417 -18.981 -24.135 1.00 26.67 118 PRO A O 1
ATOM 818 N N . PRO A 1 112 ? 14.497 -20.964 -24.682 1.00 26.68 119 PRO A N 1
ATOM 819 C CA . PRO A 1 112 ? 15.693 -21.735 -24.326 1.00 26.77 119 PRO A CA 1
ATOM 820 C C . PRO A 1 112 ? 16.979 -21.244 -24.998 1.00 28.16 119 PRO A C 1
ATOM 821 O O . PRO A 1 112 ? 18.025 -21.160 -24.323 1.00 28.69 119 PRO A O 1
ATOM 825 N N . LYS A 1 113 ? 16.930 -20.913 -26.291 1.00 32.30 120 LYS A N 1
ATOM 826 C CA . LYS A 1 113 ? 18.160 -20.523 -27.014 1.00 34.50 120 LYS A CA 1
ATOM 827 C C . LYS A 1 113 ? 18.742 -19.197 -26.530 1.00 32.45 120 LYS A C 1
ATOM 828 O O . LYS A 1 113 ? 19.969 -19.030 -26.505 1.00 33.20 120 LYS A O 1
ATOM 834 N N . ILE A 1 114 ? 17.872 -18.250 -26.187 1.00 30.93 121 ILE A N 1
ATOM 835 C CA . ILE A 1 114 ? 18.304 -16.973 -25.593 1.00 30.18 121 ILE A CA 1
ATOM 836 C C . ILE A 1 114 ? 18.989 -17.207 -24.236 1.00 27.95 121 ILE A C 1
ATOM 837 O O . ILE A 1 114 ? 20.072 -16.699 -24.000 1.00 28.07 121 ILE A O 1
ATOM 842 N N . ARG A 1 115 ? 18.360 -17.987 -23.364 1.00 26.22 122 ARG A N 1
ATOM 843 C CA . ARG A 1 115 ? 18.961 -18.317 -22.062 1.00 25.79 122 ARG A CA 1
ATOM 844 C C . ARG A 1 115 ? 20.308 -19.014 -22.224 1.00 26.56 122 ARG A C 1
ATOM 845 O O . ARG A 1 115 ? 21.235 -18.712 -21.491 1.00 26.72 122 ARG A O 1
ATOM 853 N N . TYR A 1 116 ? 20.398 -19.940 -23.177 1.00 27.40 123 TYR A N 1
ATOM 854 C CA . TYR A 1 116 ? 21.602 -20.723 -23.377 1.00 30.25 123 TYR A CA 1
ATOM 855 C C . TYR A 1 116 ? 22.757 -19.822 -23.787 1.00 31.86 123 TYR A C 1
ATOM 856 O O . TYR A 1 116 ? 23.855 -19.952 -23.256 1.00 32.45 123 TYR A O 1
ATOM 865 N N . LYS A 1 117 ? 22.475 -18.900 -24.709 1.00 32.63 124 LYS A N 1
ATOM 866 C CA . LYS A 1 117 ? 23.438 -17.931 -25.187 1.00 35.04 124 LYS A CA 1
ATOM 867 C C . LYS A 1 117 ? 23.937 -17.006 -24.070 1.00 34.19 124 LYS A C 1
ATOM 868 O O . LYS A 1 117 ? 25.128 -16.745 -23.987 1.00 35.44 124 LYS A O 1
ATOM 874 N N . ARG A 1 118 ? 23.041 -16.507 -23.222 1.00 33.35 125 ARG A N 1
ATOM 875 C CA . ARG A 1 118 ? 23.452 -15.687 -22.067 1.00 33.99 125 ARG A CA 1
ATOM 876 C C . ARG A 1 118 ? 24.402 -16.424 -21.142 1.00 34.17 125 ARG A C 1
ATOM 877 O O . ARG A 1 118 ? 25.378 -15.837 -20.639 1.00 36.08 125 ARG A O 1
ATOM 885 N N . MET A 1 119 ? 24.106 -17.701 -20.905 1.00 32.92 126 MET A N 1
ATOM 886 C CA . MET A 1 119 ? 24.895 -18.514 -19.979 1.00 33.71 126 MET A CA 1
ATOM 887 C C . MET A 1 119 ? 26.254 -18.841 -20.603 1.00 35.18 126 MET A C 1
ATOM 888 O O . MET A 1 119 ? 27.281 -18.726 -19.935 1.00 36.27 126 MET A O 1
ATOM 893 N N . ILE A 1 120 ? 26.252 -19.216 -21.881 1.00 35.50 127 ILE A N 1
ATOM 894 C CA . ILE A 1 120 ? 27.487 -19.525 -22.601 1.00 38.56 127 ILE A CA 1
ATOM 895 C C . ILE A 1 120 ? 28.388 -18.289 -22.682 1.00 39.90 127 ILE A C 1
ATOM 896 O O . ILE A 1 120 ? 29.613 -18.408 -22.681 1.00 41.80 127 ILE A O 1
ATOM 901 N N . GLU A 1 121 ? 27.777 -17.105 -22.722 1.00 39.25 128 GLU A N 1
ATOM 902 C CA . GLU A 1 121 ? 28.542 -15.866 -22.794 1.00 41.73 128 GLU A CA 1
ATOM 903 C C . GLU A 1 121 ? 29.085 -15.351 -21.448 1.00 42.46 128 GLU A C 1
ATOM 904 O O . GLU A 1 121 ? 29.792 -14.360 -21.427 1.00 44.05 128 GLU A O 1
ATOM 910 N N . ARG A 1 122 ? 28.765 -16.026 -20.345 1.00 42.79 129 ARG A N 1
ATOM 911 C CA . ARG A 1 122 ? 29.309 -15.671 -19.018 1.00 45.90 129 ARG A CA 1
ATOM 912 C C . ARG A 1 122 ? 30.832 -15.722 -18.956 1.00 49.13 129 ARG A C 1
ATOM 913 O O . ARG A 1 122 ? 31.466 -16.588 -19.563 1.00 49.89 129 ARG A O 1
ATOM 915 N N . LEU A 1 123 ? 31.412 -14.808 -18.191 1.00 54.50 130 LEU A N 1
ATOM 916 C CA . LEU A 1 123 ? 32.861 -14.706 -18.039 1.00 55.66 130 LEU A CA 1
ATOM 917 C C . LEU A 1 123 ? 33.489 -15.811 -17.175 1.00 59.22 130 LEU A C 1
ATOM 918 O O . LEU A 1 123 ? 32.797 -16.505 -16.430 1.00 61.28 130 LEU A O 1
ATOM 923 N N . SER A 1 128 ? 29.773 -26.578 -16.876 1.00 76.45 135 SER A N 1
ATOM 924 C CA . SER A 1 128 ? 29.921 -26.797 -18.312 1.00 74.71 135 SER A CA 1
ATOM 925 C C . SER A 1 128 ? 29.098 -25.807 -19.120 1.00 69.59 135 SER A C 1
ATOM 926 O O . SER A 1 128 ? 28.052 -25.336 -18.664 1.00 67.31 135 SER A O 1
ATOM 929 N N . LYS A 1 129 ? 29.585 -25.510 -20.324 1.00 69.22 136 LYS A N 1
ATOM 930 C CA . LYS A 1 129 ? 28.886 -24.651 -21.271 1.00 66.00 136 LYS A CA 1
ATOM 931 C C . LYS A 1 129 ? 28.469 -25.414 -22.531 1.00 66.20 136 LYS A C 1
ATOM 932 O O . LYS A 1 129 ? 27.945 -24.812 -23.482 1.00 65.35 136 LYS A O 1
ATOM 938 N N . GLU A 1 130 ? 28.704 -26.728 -22.538 1.00 67.91 137 GLU A N 1
ATOM 939 C CA . GLU A 1 130 ? 28.190 -27.593 -23.600 1.00 68.89 137 GLU A CA 1
ATOM 940 C C . GLU A 1 130 ? 26.648 -27.558 -23.631 1.00 65.27 137 GLU A C 1
ATOM 941 O O . GLU A 1 130 ? 25.983 -27.626 -22.594 1.00 62.57 137 GLU A O 1
ATOM 943 N N . ILE A 1 131 ? 26.098 -27.445 -24.835 1.00 65.83 138 ILE A N 1
ATOM 944 C CA . ILE A 1 131 ? 24.659 -27.341 -25.041 1.00 63.84 138 ILE A CA 1
ATOM 945 C C . ILE A 1 131 ? 23.874 -28.513 -24.438 1.00 62.40 138 ILE A C 1
ATOM 946 O O . ILE A 1 131 ? 22.791 -28.316 -23.899 1.00 60.21 138 ILE A O 1
ATOM 951 N N . SER A 1 132 ? 24.437 -29.719 -24.514 1.00 64.18 139 SER A N 1
ATOM 952 C CA . SER A 1 132 ? 23.816 -30.912 -23.938 1.00 63.05 139 SER A CA 1
ATOM 953 C C . SER A 1 132 ? 23.668 -30.780 -22.428 1.00 59.48 139 SER A C 1
ATOM 954 O O . SER A 1 132 ? 22.653 -31.184 -21.869 1.00 57.77 139 SER A O 1
ATOM 957 N N . GLU A 1 133 ? 24.685 -30.211 -21.785 1.00 58.93 140 GLU A N 1
ATOM 958 C CA . GLU A 1 133 ? 24.688 -30.015 -20.337 1.00 57.41 140 GLU A CA 1
ATOM 959 C C . GLU A 1 133 ? 23.704 -28.932 -19.872 1.00 53.77 140 GLU A C 1
ATOM 960 O O . GLU A 1 133 ? 23.098 -29.057 -18.800 1.00 53.69 140 GLU A O 1
ATOM 966 N N . LEU A 1 134 ? 23.535 -27.880 -20.675 1.00 51.22 141 LEU A N 1
ATOM 967 C CA . LEU A 1 134 ? 22.568 -26.835 -20.356 1.00 49.18 141 LEU A CA 1
ATOM 968 C C . LEU A 1 134 ? 21.143 -27.367 -20.521 1.00 47.91 141 LEU A C 1
ATOM 969 O O . LEU A 1 134 ? 20.233 -26.989 -19.767 1.00 46.79 141 LEU A O 1
ATOM 974 N N . ILE A 1 135 ? 20.974 -28.250 -21.508 1.00 47.13 142 ILE A N 1
ATOM 975 C CA . ILE A 1 135 ? 19.695 -28.915 -21.750 1.00 47.02 142 ILE A CA 1
ATOM 976 C C . ILE A 1 135 ? 19.344 -29.856 -20.586 1.00 45.29 142 ILE A C 1
ATOM 977 O O . ILE A 1 135 ? 18.231 -29.787 -20.057 1.00 45.36 142 ILE A O 1
ATOM 982 N N . ARG A 1 136 ? 20.308 -30.665 -20.154 1.00 43.01 143 ARG A N 1
ATOM 983 C CA . ARG A 1 136 ? 20.099 -31.587 -19.027 1.00 43.22 143 ARG A CA 1
ATOM 984 C C . ARG A 1 136 ? 19.751 -30.826 -17.743 1.00 41.90 143 ARG A C 1
ATOM 985 O O . ARG A 1 136 ? 19.007 -31.322 -16.896 1.00 41.44 143 ARG A O 1
ATOM 987 N N . ARG A 1 137 ? 20.287 -29.615 -17.624 1.00 41.51 144 ARG A N 1
ATOM 988 C CA . ARG A 1 137 ? 20.088 -28.796 -16.444 1.00 41.47 144 ARG A CA 1
ATOM 989 C C . ARG A 1 137 ? 18.696 -28.129 -16.410 1.00 38.09 144 ARG A C 1
ATOM 990 O O . ARG A 1 137 ? 18.112 -27.975 -15.336 1.00 37.68 144 ARG A O 1
ATOM 998 N N . ASP A 1 138 ? 18.164 -27.756 -17.577 1.00 35.45 145 ASP A N 1
ATOM 999 C CA . ASP A 1 138 ? 16.796 -27.280 -17.660 1.00 33.27 145 ASP A CA 1
ATOM 1000 C C . ASP A 1 138 ? 15.896 -28.424 -17.177 1.00 32.39 145 ASP A C 1
ATOM 1001 O O . ASP A 1 138 ? 14.981 -28.225 -16.359 1.00 30.63 145 ASP A O 1
ATOM 1006 N N . ARG A 1 139 ? 16.183 -29.627 -17.682 1.00 33.12 146 ARG A N 1
ATOM 1007 C CA . ARG A 1 139 ? 15.399 -30.812 -17.371 1.00 33.94 146 ARG A CA 1
ATOM 1008 C C . ARG A 1 139 ? 15.400 -31.160 -15.869 1.00 34.81 146 ARG A C 1
ATOM 1009 O O . ARG A 1 139 ? 14.368 -31.568 -15.333 1.00 35.07 146 ARG A O 1
ATOM 1011 N N . GLU A 1 140 ? 16.531 -30.974 -15.190 1.00 35.77 147 GLU A N 1
ATOM 1012 C CA . GLU A 1 140 ? 16.586 -31.191 -13.747 1.00 37.84 147 GLU A CA 1
ATOM 1013 C C . GLU A 1 140 ? 15.724 -30.152 -13.014 1.00 36.97 147 GLU A C 1
ATOM 1014 O O . GLU A 1 140 ? 15.041 -30.478 -12.032 1.00 37.03 147 GLU A O 1
ATOM 1016 N N . GLU A 1 141 ? 15.760 -28.910 -13.503 1.00 35.76 148 GLU A N 1
ATOM 1017 C CA . GLU A 1 141 ? 14.992 -27.823 -12.901 1.00 36.16 148 GLU A CA 1
ATOM 1018 C C . GLU A 1 141 ? 13.488 -28.064 -13.079 1.00 33.61 148 GLU A C 1
ATOM 1019 O O . GLU A 1 141 ? 12.703 -27.833 -12.140 1.00 33.30 148 GLU A O 1
ATOM 1025 N N . LEU A 1 142 ? 13.102 -28.564 -14.261 1.00 31.83 149 LEU A N 1
ATOM 1026 C CA . LEU A 1 142 ? 11.706 -28.911 -14.536 1.00 31.05 149 LEU A CA 1
ATOM 1027 C C . LEU A 1 142 ? 11.203 -30.040 -13.637 1.00 32.59 149 LEU A C 1
ATOM 1028 O O . LEU A 1 142 ? 10.048 -30.006 -13.188 1.00 33.17 149 LEU A O 1
ATOM 1033 N N . LYS A 1 143 ? 12.056 -31.033 -13.394 1.00 33.51 150 LYS A N 1
ATOM 1034 C CA . LYS A 1 143 ? 11.706 -32.161 -12.538 1.00 35.75 150 LYS A CA 1
ATOM 1035 C C . LYS A 1 143 ? 11.442 -31.738 -11.068 1.00 36.71 150 LYS A C 1
ATOM 1036 O O . LYS A 1 143 ? 10.662 -32.391 -10.374 1.00 37.97 150 LYS A O 1
ATOM 1038 N N . LEU A 1 144 ? 12.082 -30.651 -10.617 1.00 36.20 151 LEU A N 1
ATOM 1039 C CA . LEU A 1 144 ? 11.794 -30.032 -9.301 1.00 37.24 151 LEU A CA 1
ATOM 1040 C C . LEU A 1 144 ? 10.426 -29.349 -9.263 1.00 34.65 151 LEU A C 1
ATOM 1041 O O . LEU A 1 144 ? 9.883 -29.103 -8.194 1.00 35.86 151 LEU A O 1
ATOM 1046 N N . GLY A 1 145 ? 9.888 -29.022 -10.436 1.00 31.51 152 GLY A N 1
ATOM 1047 C CA . GLY A 1 145 ? 8.510 -28.555 -10.555 1.00 29.39 152 GLY A CA 1
ATOM 1048 C C . GLY A 1 145 ? 8.364 -27.108 -10.996 1.00 28.02 152 GLY A C 1
ATOM 1049 O O . GLY A 1 145 ? 7.284 -26.547 -10.901 1.00 27.81 152 GLY A O 1
ATOM 1050 N N . ILE A 1 146 ? 9.441 -26.506 -11.483 1.00 26.99 153 ILE A N 1
ATOM 1051 C CA . ILE A 1 146 ? 9.408 -25.107 -11.920 1.00 27.88 153 ILE A CA 1
ATOM 1052 C C . ILE A 1 146 ? 8.394 -24.786 -13.057 1.00 26.79 153 ILE A C 1
ATOM 1053 O O . ILE A 1 146 ? 7.833 -23.688 -13.103 1.00 27.52 153 ILE A O 1
ATOM 1058 N N . GLY A 1 147 ? 8.130 -25.743 -13.947 1.00 25.79 154 GLY A N 1
ATOM 1059 C CA . GLY A 1 147 ? 7.155 -25.512 -15.026 1.00 26.30 154 GLY A CA 1
ATOM 1060 C C . GLY A 1 147 ? 5.751 -25.312 -14.466 1.00 27.20 154 GLY A C 1
ATOM 1061 O O . GLY A 1 147 ? 4.972 -24.499 -14.967 1.00 28.59 154 GLY A O 1
ATOM 1062 N N . GLU A 1 148 ? 5.447 -26.031 -13.387 1.00 26.88 155 GLU A N 1
ATOM 1063 C CA . GLU A 1 148 ? 4.165 -25.889 -12.700 1.00 27.73 155 GLU A CA 1
ATOM 1064 C C . GLU A 1 148 ? 3.995 -24.518 -12.065 1.00 27.66 155 GLU A C 1
ATOM 1065 O O . GLU A 1 148 ? 2.914 -23.961 -12.100 1.00 28.77 155 GLU A O 1
ATOM 1071 N N . VAL A 1 149 ? 5.069 -23.961 -11.507 1.00 25.98 156 VAL A N 1
ATOM 1072 C CA . VAL A 1 149 ? 5.013 -22.609 -10.954 1.00 25.62 156 VAL A CA 1
ATOM 1073 C C . VAL A 1 149 ? 4.778 -21.564 -12.053 1.00 25.96 156 VAL A C 1
ATOM 1074 O O . VAL A 1 149 ? 3.884 -20.706 -11.938 1.00 26.66 156 VAL A O 1
ATOM 1078 N N . ILE A 1 150 ? 5.553 -21.657 -13.130 1.00 25.35 157 ILE A N 1
ATOM 1079 C CA . ILE A 1 150 ? 5.367 -20.779 -14.292 1.00 24.58 157 ILE A CA 1
ATOM 1080 C C . ILE A 1 150 ? 3.938 -20.844 -14.856 1.00 24.98 157 ILE A C 1
ATOM 1081 O O . ILE A 1 150 ? 3.315 -19.818 -15.112 1.00 25.08 157 ILE A O 1
ATOM 1086 N N . ALA A 1 151 ? 3.418 -22.051 -15.052 1.00 25.17 158 ALA A N 1
ATOM 1087 C CA . ALA A 1 151 ? 2.084 -22.222 -15.627 1.00 25.23 158 ALA A CA 1
ATOM 1088 C C . ALA A 1 151 ? 0.975 -21.649 -14.740 1.00 25.33 158 ALA A C 1
ATOM 1089 O O . ALA A 1 151 ? -0.080 -21.280 -15.229 1.00 27.44 158 ALA A O 1
ATOM 1091 N N . MET A 1 152 ? 1.222 -21.559 -13.442 1.00 25.34 159 MET A N 1
ATOM 1092 C CA . MET A 1 152 ? 0.233 -21.052 -12.491 1.00 25.29 159 MET A CA 1
ATOM 1093 C C . MET A 1 152 ? 0.524 -19.616 -12.022 1.00 25.97 159 MET A C 1
ATOM 1094 O O . MET A 1 152 ? -0.036 -19.145 -11.027 1.00 27.07 159 MET A O 1
ATOM 1099 N N . ALA A 1 153 ? 1.400 -18.922 -12.741 1.00 25.60 160 ALA A N 1
ATOM 1100 C CA . ALA A 1 153 ? 1.846 -17.592 -12.356 1.00 26.10 160 ALA A CA 1
ATOM 1101 C C . ALA A 1 153 ? 0.758 -16.546 -12.453 1.00 27.52 160 ALA A C 1
ATOM 1102 O O . ALA A 1 153 ? -0.103 -16.613 -13.329 1.00 27.80 160 ALA A O 1
ATOM 1104 N N . ASP A 1 154 ? 0.826 -15.562 -11.565 1.00 28.93 161 ASP A N 1
ATOM 1105 C CA . ASP A 1 154 ? -0.016 -14.377 -11.667 1.00 31.33 161 ASP A CA 1
ATOM 1106 C C . ASP A 1 154 ? 0.406 -13.467 -12.826 1.00 31.12 161 ASP A C 1
ATOM 1107 O O . ASP A 1 154 ? -0.432 -12.811 -13.430 1.00 32.25 161 ASP A O 1
ATOM 1112 N N . TYR A 1 155 ? 1.705 -13.424 -13.103 1.00 29.82 162 TYR A N 1
ATOM 1113 C CA . TYR A 1 155 ? 2.267 -12.566 -14.135 1.00 30.30 162 TYR A CA 1
ATOM 1114 C C . TYR A 1 155 ? 3.470 -13.256 -14.747 1.00 29.24 162 TYR A C 1
ATOM 1115 O O . TYR A 1 155 ? 4.291 -13.853 -14.037 1.00 27.64 162 TYR A O 1
ATOM 1124 N N . ILE A 1 156 ? 3.554 -13.184 -16.069 1.00 29.09 163 ILE A N 1
ATOM 1125 C CA . ILE A 1 156 ? 4.718 -13.659 -16.780 1.00 28.76 163 ILE A CA 1
ATOM 1126 C C . ILE A 1 156 ? 5.320 -12.494 -17.548 1.00 29.94 163 ILE A C 1
ATOM 1127 O O . ILE A 1 156 ? 4.634 -11.840 -18.355 1.00 30.99 163 ILE A O 1
ATOM 1132 N N . ILE A 1 157 ? 6.591 -12.224 -17.260 1.00 29.38 164 ILE A N 1
ATOM 1133 C CA . ILE A 1 157 ? 7.345 -11.158 -17.906 1.00 29.89 164 ILE A CA 1
ATOM 1134 C C . ILE A 1 157 ? 8.340 -11.796 -18.878 1.00 29.04 164 ILE A C 1
ATOM 1135 O O . ILE A 1 157 ? 9.114 -12.664 -18.500 1.00 28.17 164 ILE A O 1
ATOM 1140 N N . THR A 1 158 ? 8.284 -11.387 -20.135 1.00 29.40 165 THR A N 1
ATOM 1141 C CA . THR A 1 158 ? 9.205 -11.860 -21.134 1.00 29.94 165 THR A CA 1
ATOM 1142 C C . THR A 1 158 ? 10.452 -10.959 -21.151 1.00 31.08 165 THR A C 1
ATOM 1143 O O . THR A 1 158 ? 10.351 -9.721 -21.217 1.00 31.16 165 THR A O 1
ATOM 1147 N N . ASN A 1 159 ? 11.612 -11.592 -21.069 1.00 46.92 166 ASN A N 1
ATOM 1148 C CA . ASN A 1 159 ? 12.887 -10.919 -21.194 1.00 50.00 166 ASN A CA 1
ATOM 1149 C C . ASN A 1 159 ? 13.582 -11.455 -22.443 1.00 54.47 166 ASN A C 1
ATOM 1150 O O . ASN A 1 159 ? 14.389 -12.369 -22.368 1.00 55.61 166 ASN A O 1
ATOM 1155 N N . ASP A 1 160 ? 13.258 -10.887 -23.597 1.00 58.17 167 ASP A N 1
ATOM 1156 C CA . ASP A 1 160 ? 13.733 -11.442 -24.861 1.00 62.93 167 ASP A CA 1
ATOM 1157 C C . ASP A 1 160 ? 14.177 -10.380 -25.811 1.00 65.27 167 ASP A C 1
ATOM 1158 O O . ASP A 1 160 ? 14.472 -10.677 -26.964 1.00 68.24 167 ASP A O 1
ATOM 1163 N N . SER A 1 161 ? 14.243 -9.141 -25.323 1.00 65.92 168 SER A N 1
ATOM 1164 C CA . SER A 1 161 ? 14.742 -8.015 -26.117 1.00 67.46 168 SER A CA 1
ATOM 1165 C C . SER A 1 161 ? 15.904 -7.311 -25.406 1.00 68.62 168 SER A C 1
ATOM 1166 O O . SER A 1 161 ? 16.902 -7.951 -25.059 1.00 69.68 168 SER A O 1
ATOM 1169 N N . ASN A 1 162 ? 15.777 -6.000 -25.198 1.00 68.66 169 ASN A N 1
ATOM 1170 C CA . ASN A 1 162 ? 16.785 -5.227 -24.483 1.00 69.70 169 ASN A CA 1
ATOM 1171 C C . ASN A 1 162 ? 16.447 -5.022 -23.001 1.00 68.47 169 ASN A C 1
ATOM 1172 O O . ASN A 1 162 ? 15.351 -5.357 -22.544 1.00 66.74 169 ASN A O 1
ATOM 1177 N N . TYR A 1 163 ? 17.400 -4.448 -22.268 1.00 69.59 170 TYR A N 1
ATOM 1178 C CA . TYR A 1 163 ? 17.236 -4.123 -20.857 1.00 68.78 170 TYR A CA 1
ATOM 1179 C C . TYR A 1 163 ? 16.109 -3.118 -20.589 1.00 67.95 170 TYR A C 1
ATOM 1180 O O . TYR A 1 163 ? 15.328 -3.297 -19.647 1.00 66.00 170 TYR A O 1
ATOM 1189 N N . GLU A 1 164 ? 16.018 -2.079 -21.416 1.00 69.12 171 GLU A N 1
ATOM 1190 C CA . GLU A 1 164 ? 15.045 -1.005 -21.201 1.00 68.48 171 GLU A CA 1
ATOM 1191 C C . GLU A 1 164 ? 13.585 -1.445 -21.377 1.00 65.30 171 GLU A C 1
ATOM 1192 O O . GLU A 1 164 ? 12.711 -1.011 -20.619 1.00 63.86 171 GLU A O 1
ATOM 1198 N N . GLU A 1 165 ? 13.320 -2.318 -22.351 1.00 63.91 172 GLU A N 1
ATOM 1199 C CA . GLU A 1 165 ? 11.990 -2.921 -22.499 1.00 60.50 172 GLU A CA 1
ATOM 1200 C C . GLU A 1 165 ? 11.641 -3.827 -21.318 1.00 57.27 172 GLU A C 1
ATOM 1201 O O . GLU A 1 165 ? 10.484 -3.848 -20.877 1.00 54.84 172 GLU A O 1
ATOM 1203 N N . PHE A 1 166 ? 12.637 -4.577 -20.830 1.00 42.98 173 PHE A N 1
ATOM 1204 C CA . PHE A 1 166 ? 12.482 -5.476 -19.678 1.00 40.98 173 PHE A CA 1
ATOM 1205 C C . PHE A 1 166 ? 12.132 -4.687 -18.417 1.00 39.09 173 PHE A C 1
ATOM 1206 O O . PHE A 1 166 ? 11.154 -5.004 -17.732 1.00 37.85 173 PHE A O 1
ATOM 1214 N N . LYS A 1 167 ? 12.912 -3.641 -18.148 1.00 39.18 174 LYS A N 1
ATOM 1215 C CA . LYS A 1 167 ? 12.681 -2.745 -17.017 1.00 39.69 174 LYS A CA 1
ATOM 1216 C C . LYS A 1 167 ? 11.277 -2.119 -16.997 1.00 40.21 174 LYS A C 1
ATOM 1217 O O . LYS A 1 167 ? 10.665 -2.007 -15.925 1.00 40.60 174 LYS A O 1
ATOM 1223 N N . ARG A 1 168 ? 10.771 -1.725 -18.167 1.00 40.94 175 ARG A N 1
ATOM 1224 C CA . ARG A 1 168 ? 9.421 -1.185 -18.275 1.00 43.07 175 ARG A CA 1
ATOM 1225 C C . ARG A 1 168 ? 8.384 -2.260 -17.935 1.00 42.47 175 ARG A C 1
ATOM 1226 O O . ARG A 1 168 ? 7.456 -1.998 -17.172 1.00 43.08 175 ARG A O 1
ATOM 1228 N N . ARG A 1 169 ? 8.555 -3.465 -18.489 1.00 41.80 176 ARG A N 1
ATOM 1229 C CA . ARG A 1 169 ? 7.683 -4.608 -18.159 1.00 41.87 176 ARG A CA 1
ATOM 1230 C C . ARG A 1 169 ? 7.709 -4.951 -16.666 1.00 40.12 176 ARG A C 1
ATOM 1231 O O . ARG A 1 169 ? 6.664 -5.164 -16.069 1.00 40.13 176 ARG A O 1
ATOM 1239 N N . CYS A 1 170 ? 8.898 -4.983 -16.068 1.00 39.87 177 CYS A N 1
ATOM 1240 C CA . CYS A 1 170 ? 9.028 -5.174 -14.616 1.00 40.07 177 CYS A CA 1
ATOM 1241 C C . CYS A 1 170 ? 8.285 -4.096 -13.821 1.00 42.22 177 CYS A C 1
ATOM 1242 O O . CYS A 1 170 ? 7.542 -4.399 -12.873 1.00 42.22 177 CYS A O 1
ATOM 1245 N N . GLU A 1 171 ? 8.475 -2.841 -14.218 1.00 44.49 178 GLU A N 1
ATOM 1246 C CA . GLU A 1 171 ? 7.835 -1.731 -13.530 1.00 48.04 178 GLU A CA 1
ATOM 1247 C C . GLU A 1 171 ? 6.299 -1.825 -13.563 1.00 49.15 178 GLU A C 1
ATOM 1248 O O . GLU A 1 171 ? 5.637 -1.617 -12.537 1.00 51.14 178 GLU A O 1
ATOM 1250 N N . GLU A 1 172 ? 5.734 -2.184 -14.713 1.00 56.39 179 GLU A N 1
ATOM 1251 C CA . GLU A 1 172 ? 4.281 -2.236 -14.838 1.00 59.18 179 GLU A CA 1
ATOM 1252 C C . GLU A 1 172 ? 3.658 -3.419 -14.081 1.00 55.72 179 GLU A C 1
ATOM 1253 O O . GLU A 1 172 ? 2.577 -3.292 -13.514 1.00 56.76 179 GLU A O 1
ATOM 1259 N N . VAL A 1 173 ? 4.340 -4.553 -14.048 1.00 53.34 180 VAL A N 1
ATOM 1260 C CA . VAL A 1 173 ? 3.881 -5.664 -13.221 1.00 52.36 180 VAL A CA 1
ATOM 1261 C C . VAL A 1 173 ? 3.881 -5.253 -11.741 1.00 51.98 180 VAL A C 1
ATOM 1262 O O . VAL A 1 173 ? 2.880 -5.429 -11.039 1.00 51.90 180 VAL A O 1
ATOM 1266 N N . THR A 1 174 ? 4.995 -4.684 -11.285 1.00 53.13 181 THR A N 1
ATOM 1267 C CA . THR A 1 174 ? 5.117 -4.179 -9.919 1.00 55.65 181 THR A CA 1
ATOM 1268 C C . THR A 1 174 ? 3.945 -3.246 -9.567 1.00 56.89 181 THR A C 1
ATOM 1269 O O . THR A 1 174 ? 3.364 -3.363 -8.492 1.00 57.50 181 THR A O 1
ATOM 1273 N N . ASP A 1 175 ? 3.602 -2.336 -10.479 1.00 59.04 182 ASP A N 1
ATOM 1274 C CA . ASP A 1 175 ? 2.477 -1.424 -10.278 1.00 63.11 182 ASP A CA 1
ATOM 1275 C C . ASP A 1 175 ? 1.138 -2.158 -10.131 1.00 62.19 182 ASP A C 1
ATOM 1276 O O . ASP A 1 175 ? 0.308 -1.776 -9.308 1.00 63.97 182 ASP A O 1
ATOM 1281 N N . ARG A 1 176 ? 0.939 -3.207 -10.926 1.00 60.69 183 ARG A N 1
ATOM 1282 C CA . ARG A 1 176 ? -0.280 -4.012 -10.853 1.00 61.29 183 ARG A CA 1
ATOM 1283 C C . ARG A 1 176 ? -0.367 -4.789 -9.535 1.00 58.63 183 ARG A C 1
ATOM 1284 O O . ARG A 1 176 ? -1.447 -4.927 -8.963 1.00 59.69 183 ARG A O 1
ATOM 1292 N N . VAL A 1 177 ? 0.777 -5.272 -9.054 1.00 57.00 184 VAL A N 1
ATOM 1293 C CA . VAL A 1 177 ? 0.844 -6.058 -7.820 1.00 57.22 184 VAL A CA 1
ATOM 1294 C C . VAL A 1 177 ? 0.584 -5.202 -6.576 1.00 58.92 184 VAL A C 1
ATOM 1295 O O . VAL A 1 177 ? -0.126 -5.633 -5.656 1.00 59.86 184 VAL A O 1
ATOM 1299 N N . LEU A 1 178 ? 1.130 -3.986 -6.570 1.00 60.14 185 LEU A N 1
ATOM 1300 C CA . LEU A 1 178 ? 1.116 -3.125 -5.384 1.00 63.91 185 LEU A CA 1
ATOM 1301 C C . LEU A 1 178 ? -0.274 -2.598 -4.985 1.00 65.13 185 LEU A C 1
ATOM 1302 O O . LEU A 1 178 ? -0.797 -1.645 -5.565 1.00 67.23 185 LEU A O 1
ATOM 1307 N N . ILE B 1 1 ? 8.237 -27.342 -43.712 1.00 46.83 8 ILE B N 1
ATOM 1308 C CA . ILE B 1 1 ? 7.041 -26.527 -43.364 1.00 45.90 8 ILE B CA 1
ATOM 1309 C C . ILE B 1 1 ? 7.084 -26.043 -41.915 1.00 44.11 8 ILE B C 1
ATOM 1310 O O . ILE B 1 1 ? 7.508 -26.783 -41.018 1.00 43.27 8 ILE B O 1
ATOM 1312 N N . LYS B 1 2 ? 6.651 -24.799 -41.703 1.00 43.49 9 LYS B N 1
ATOM 1313 C CA . LYS B 1 2 ? 6.515 -24.235 -40.362 1.00 41.79 9 LYS B CA 1
ATOM 1314 C C . LYS B 1 2 ? 5.416 -24.949 -39.560 1.00 39.86 9 LYS B C 1
ATOM 1315 O O . LYS B 1 2 ? 4.317 -25.205 -40.081 1.00 39.51 9 LYS B O 1
ATOM 1321 N N . VAL B 1 3 ? 5.737 -25.279 -38.306 1.00 37.39 10 VAL B N 1
ATOM 1322 C CA . VAL B 1 3 ? 4.815 -25.927 -37.394 1.00 35.14 10 VAL B CA 1
ATOM 1323 C C . VAL B 1 3 ? 4.651 -25.078 -36.144 1.00 33.90 10 VAL B C 1
ATOM 1324 O O . VAL B 1 3 ? 5.627 -24.812 -35.435 1.00 33.08 10 VAL B O 1
ATOM 1328 N N . ILE B 1 4 ? 3.416 -24.648 -35.891 1.00 32.48 11 ILE B N 1
ATOM 1329 C CA . ILE B 1 4 ? 3.097 -23.852 -34.707 1.00 31.79 11 ILE B CA 1
ATOM 1330 C C . ILE B 1 4 ? 2.387 -24.731 -33.670 1.00 30.21 11 ILE B C 1
ATOM 1331 O O . ILE B 1 4 ? 1.325 -25.308 -33.939 1.00 29.76 11 ILE B O 1
ATOM 1336 N N . LEU B 1 5 ? 2.996 -24.859 -32.500 1.00 29.02 12 LEU B N 1
ATOM 1337 C CA . LEU B 1 5 ? 2.391 -25.640 -31.426 1.00 27.79 12 LEU B CA 1
ATOM 1338 C C . LEU B 1 5 ? 1.820 -24.655 -30.435 1.00 27.39 12 LEU B C 1
ATOM 1339 O O . LEU B 1 5 ? 2.508 -23.723 -30.005 1.00 27.50 12 LEU B O 1
ATOM 1344 N N . ILE B 1 6 ? 0.543 -24.822 -30.133 1.00 26.69 13 ILE B N 1
ATOM 1345 C CA . ILE B 1 6 ? -0.132 -23.951 -29.189 1.00 26.21 13 ILE B CA 1
ATOM 1346 C C . ILE B 1 6 ? -0.369 -24.706 -27.889 1.00 25.26 13 ILE B C 1
ATOM 1347 O O . ILE B 1 6 ? -0.921 -25.800 -27.869 1.00 24.24 13 ILE B O 1
ATOM 1352 N N . THR B 1 7 ? 0.064 -24.114 -26.793 1.00 25.17 14 THR B N 1
ATOM 1353 C CA . THR B 1 7 ? -0.171 -24.730 -25.500 1.00 25.03 14 THR B CA 1
ATOM 1354 C C . THR B 1 7 ? -0.841 -23.709 -24.570 1.00 24.70 14 THR B C 1
ATOM 1355 O O . THR B 1 7 ? -0.803 -22.500 -24.833 1.00 23.96 14 THR B O 1
ATOM 1359 N N . GLY B 1 8 ? -1.497 -24.192 -23.522 1.00 25.29 15 GLY B N 1
ATOM 1360 C CA . GLY B 1 8 ? -2.106 -23.280 -22.522 1.00 25.96 15 GLY B CA 1
ATOM 1361 C C . GLY B 1 8 ? -2.953 -24.058 -21.554 1.00 26.19 15 GLY B C 1
ATOM 1362 O O . GLY B 1 8 ? -3.423 -25.146 -21.880 1.00 27.42 15 GLY B O 1
ATOM 1363 N N . MET B 1 9 ? -3.171 -23.507 -20.373 1.00 26.57 16 MET B N 1
ATOM 1364 C CA . MET B 1 9 ? -4.050 -24.146 -19.370 1.00 27.13 16 MET B CA 1
ATOM 1365 C C . MET B 1 9 ? -5.534 -24.021 -19.751 1.00 28.07 16 MET B C 1
ATOM 1366 O O . MET B 1 9 ? -5.875 -23.214 -20.615 1.00 28.81 16 MET B O 1
ATOM 1371 N N . PRO B 1 10 ? -6.414 -24.849 -19.143 1.00 29.37 17 PRO B N 1
ATOM 1372 C CA . PRO B 1 10 ? -7.863 -24.748 -19.398 1.00 29.96 17 PRO B CA 1
ATOM 1373 C C . PRO B 1 10 ? -8.413 -23.358 -19.079 1.00 30.20 17 PRO B C 1
ATOM 1374 O O . PRO B 1 10 ? -8.113 -22.788 -18.023 1.00 30.47 17 PRO B O 1
ATOM 1378 N N . GLY B 1 11 ? -9.197 -22.818 -20.001 1.00 30.51 18 GLY B N 1
ATOM 1379 C CA . GLY B 1 11 ? -9.744 -21.465 -19.877 1.00 30.29 18 GLY B CA 1
ATOM 1380 C C . GLY B 1 11 ? -8.774 -20.327 -20.154 1.00 29.68 18 GLY B C 1
ATOM 1381 O O . GLY B 1 11 ? -9.070 -19.187 -19.831 1.00 30.28 18 GLY B O 1
ATOM 1382 N N . SER B 1 12 ? -7.624 -20.632 -20.750 1.00 28.40 19 SER B N 1
ATOM 1383 C CA . SER B 1 12 ? -6.571 -19.648 -21.005 1.00 28.58 19 SER B CA 1
ATOM 1384 C C . SER B 1 12 ? -6.847 -18.787 -22.231 1.00 29.46 19 SER B C 1
ATOM 1385 O O . SER B 1 12 ? -6.306 -17.695 -22.355 1.00 29.73 19 SER B O 1
ATOM 1388 N N . GLY B 1 13 ? -7.672 -19.291 -23.142 1.00 30.37 20 GLY B N 1
ATOM 1389 C CA . GLY B 1 13 ? -7.916 -18.617 -24.428 1.00 31.60 20 GLY B CA 1
ATOM 1390 C C . GLY B 1 13 ? -6.945 -19.057 -25.521 1.00 31.60 20 GLY B C 1
ATOM 1391 O O . GLY B 1 13 ? -6.804 -18.373 -26.550 1.00 32.39 20 GLY B O 1
ATOM 1392 N N . LYS B 1 14 ? -6.269 -20.193 -25.310 1.00 35.97 21 LYS B N 1
ATOM 1393 C CA . LYS B 1 14 ? -5.432 -20.783 -26.361 1.00 33.76 21 LYS B CA 1
ATOM 1394 C C . LYS B 1 14 ? -6.244 -21.051 -27.635 1.00 32.70 21 LYS B C 1
ATOM 1395 O O . LYS B 1 14 ? -5.716 -20.916 -28.735 1.00 31.96 21 LYS B O 1
ATOM 1401 N N . SER B 1 15 ? -7.509 -21.438 -27.481 1.00 33.86 22 SER B N 1
ATOM 1402 C CA A SER B 1 15 ? -8.432 -21.689 -28.600 0.50 34.72 22 SER B CA 1
ATOM 1403 C CA B SER B 1 15 ? -8.322 -21.711 -28.658 0.50 34.52 22 SER B CA 1
ATOM 1404 C C . SER B 1 15 ? -8.702 -20.428 -29.412 1.00 35.71 22 SER B C 1
ATOM 1405 O O . SER B 1 15 ? -8.979 -20.490 -30.604 1.00 36.35 22 SER B O 1
ATOM 1410 N N . GLU B 1 16 ? -8.652 -19.275 -28.746 1.00 37.10 23 GLU B N 1
ATOM 1411 C CA . GLU B 1 16 ? -8.829 -18.001 -29.441 1.00 39.24 23 GLU B CA 1
ATOM 1412 C C . GLU B 1 16 ? -7.639 -17.674 -30.359 1.00 36.70 23 GLU B C 1
ATOM 1413 O O . GLU B 1 16 ? -7.828 -17.097 -31.439 1.00 37.34 23 GLU B O 1
ATOM 1419 N N . PHE B 1 17 ? -6.428 -18.048 -29.936 1.00 33.97 24 PHE B N 1
ATOM 1420 C CA . PHE B 1 17 ? -5.238 -17.895 -30.763 1.00 32.87 24 PHE B CA 1
ATOM 1421 C C . PHE B 1 17 ? -5.339 -18.830 -31.962 1.00 30.67 24 PHE B C 1
ATOM 1422 O O . PHE B 1 17 ? -5.006 -18.443 -33.081 1.00 30.51 24 PHE B O 1
ATOM 1430 N N . ALA B 1 18 ? -5.794 -20.056 -31.719 1.00 29.39 25 ALA B N 1
ATOM 1431 C CA . ALA B 1 18 ? -6.034 -21.020 -32.791 1.00 29.70 25 ALA B CA 1
ATOM 1432 C C . ALA B 1 18 ? -7.060 -20.473 -33.794 1.00 31.30 25 ALA B C 1
ATOM 1433 O O . ALA B 1 18 ? -6.854 -20.559 -34.994 1.00 32.24 25 ALA B O 1
ATOM 1435 N N . LYS B 1 19 ? -8.141 -19.910 -33.272 1.00 32.83 26 LYS B N 1
ATOM 1436 C CA . LYS B 1 19 ? -9.215 -19.319 -34.047 1.00 36.54 26 LYS B CA 1
ATOM 1437 C C . LYS B 1 19 ? -8.693 -18.233 -34.973 1.00 37.01 26 LYS B C 1
ATOM 1438 O O . LYS B 1 19 ? -9.006 -18.223 -36.164 1.00 38.00 26 LYS B O 1
ATOM 1444 N N . LEU B 1 20 ? -7.884 -17.336 -34.416 1.00 35.31 27 LEU B N 1
ATOM 1445 C CA . LEU B 1 20 ? -7.258 -16.277 -35.192 1.00 36.68 27 LEU B CA 1
ATOM 1446 C C . LEU B 1 20 ? -6.417 -16.805 -36.359 1.00 35.32 27 LEU B C 1
ATOM 1447 O O . LEU B 1 20 ? -6.440 -16.229 -37.445 1.00 36.68 27 LEU B O 1
ATOM 1452 N N . LEU B 1 21 ? -5.676 -17.884 -36.127 1.00 32.91 28 LEU B N 1
ATOM 1453 C CA . LEU B 1 21 ? -4.826 -18.467 -37.165 1.00 33.23 28 LEU B CA 1
ATOM 1454 C C . LEU B 1 21 ? -5.684 -19.148 -38.235 1.00 32.96 28 LEU B C 1
ATOM 1455 O O . LEU B 1 21 ? -5.436 -18.975 -39.429 1.00 34.55 28 LEU B O 1
ATOM 1460 N N . LYS B 1 22 ? -6.689 -19.899 -37.778 1.00 31.39 29 LYS B N 1
ATOM 1461 C CA . LYS B 1 22 ? -7.702 -20.504 -38.619 1.00 32.43 29 LYS B CA 1
ATOM 1462 C C . LYS B 1 22 ? -8.336 -19.445 -39.523 1.00 33.54 29 LYS B C 1
ATOM 1463 O O . LYS B 1 22 ? -8.503 -19.667 -40.712 1.00 33.85 29 LYS B O 1
ATOM 1469 N N . GLU B 1 23 ? -8.640 -18.279 -38.959 1.00 35.06 30 GLU B N 1
ATOM 1470 C CA . GLU B 1 23 ? -9.282 -17.189 -39.700 1.00 38.22 30 GLU B CA 1
ATOM 1471 C C . GLU B 1 23 ? -8.378 -16.523 -40.733 1.00 38.57 30 GLU B C 1
ATOM 1472 O O . GLU B 1 23 ? -8.876 -15.935 -41.697 1.00 40.31 30 GLU B O 1
ATOM 1478 N N . ARG B 1 24 ? -7.065 -16.625 -40.523 1.00 37.07 31 ARG B N 1
ATOM 1479 C CA . ARG B 1 24 ? -6.093 -16.115 -41.467 1.00 39.41 31 ARG B CA 1
ATOM 1480 C C . ARG B 1 24 ? -5.919 -17.035 -42.675 1.00 38.62 31 ARG B C 1
ATOM 1481 O O . ARG B 1 24 ? -5.427 -16.596 -43.708 1.00 40.70 31 ARG B O 1
ATOM 1489 N N . GLY B 1 25 ? -6.294 -18.306 -42.526 1.00 38.44 32 GLY B N 1
ATOM 1490 C CA . GLY B 1 25 ? -6.207 -19.293 -43.610 1.00 37.35 32 GLY B CA 1
ATOM 1491 C C . GLY B 1 25 ? -5.343 -20.499 -43.282 1.00 35.99 32 GLY B C 1
ATOM 1492 O O . GLY B 1 25 ? -5.158 -21.380 -44.133 1.00 35.47 32 GLY B O 1
ATOM 1493 N N . ALA B 1 26 ? -4.806 -20.540 -42.056 1.00 34.29 33 ALA B N 1
ATOM 1494 C CA . ALA B 1 26 ? -3.962 -21.662 -41.613 1.00 33.30 33 ALA B CA 1
ATOM 1495 C C . ALA B 1 26 ? -4.749 -22.955 -41.371 1.00 32.54 33 ALA B C 1
ATOM 1496 O O . ALA B 1 26 ? -5.880 -22.910 -40.889 1.00 32.81 33 ALA B O 1
ATOM 1498 N N . LYS B 1 27 ? -4.141 -24.091 -41.706 1.00 32.07 34 LYS B N 1
ATOM 1499 C CA . LYS B 1 27 ? -4.634 -25.425 -41.310 1.00 32.35 34 LYS B CA 1
ATOM 1500 C C . LYS B 1 27 ? -4.354 -25.634 -39.821 1.00 31.75 34 LYS B C 1
ATOM 1501 O O . LYS B 1 27 ? -3.188 -25.692 -39.390 1.00 30.86 34 LYS B O 1
ATOM 1507 N N . VAL B 1 28 ? -5.428 -25.718 -39.042 1.00 32.18 35 VAL B N 1
ATOM 1508 C CA . VAL B 1 28 ? -5.338 -25.903 -37.589 1.00 31.41 35 VAL B CA 1
ATOM 1509 C C . VAL B 1 28 ? -5.900 -27.283 -37.273 1.00 31.71 35 VAL B C 1
ATOM 1510 O O . VAL B 1 28 ? -7.045 -27.588 -37.634 1.00 32.03 35 VAL B O 1
ATOM 1514 N N . ILE B 1 29 ? -5.073 -28.118 -36.644 1.00 30.60 36 ILE B N 1
ATOM 1515 C CA . ILE B 1 29 ? -5.510 -29.419 -36.182 1.00 30.27 36 ILE B CA 1
ATOM 1516 C C . ILE B 1 29 ? -5.706 -29.355 -34.652 1.00 29.79 36 ILE B C 1
ATOM 1517 O O . ILE B 1 29 ? -4.796 -28.947 -33.923 1.00 29.32 36 ILE B O 1
ATOM 1522 N N . VAL B 1 30 ? -6.912 -29.662 -34.172 1.00 29.76 37 VAL B N 1
ATOM 1523 C CA . VAL B 1 30 ? -7.184 -29.601 -32.730 1.00 28.92 37 VAL B CA 1
ATOM 1524 C C . VAL B 1 30 ? -6.834 -30.945 -32.104 1.00 28.44 37 VAL B C 1
ATOM 1525 O O . VAL B 1 30 ? -7.399 -31.974 -32.474 1.00 29.21 37 VAL B O 1
ATOM 1529 N N . MET B 1 31 ? -5.884 -30.937 -31.179 1.00 26.69 38 MET B N 1
ATOM 1530 C CA . MET B 1 31 ? -5.354 -32.178 -30.629 1.00 26.49 38 MET B CA 1
ATOM 1531 C C . MET B 1 31 ? -6.420 -33.004 -29.893 1.00 27.59 38 MET B C 1
ATOM 1532 O O . MET B 1 31 ? -6.477 -34.205 -30.056 1.00 28.61 38 MET B O 1
ATOM 1537 N N . SER B 1 32 ? -7.300 -32.373 -29.126 1.00 28.57 39 SER B N 1
ATOM 1538 C CA . SER B 1 32 ? -8.404 -33.135 -28.524 1.00 30.03 39 SER B CA 1
ATOM 1539 C C . SER B 1 32 ? -9.419 -33.723 -29.523 1.00 31.36 39 SER B C 1
ATOM 1540 O O . SER B 1 32 ? -9.996 -34.770 -29.248 1.00 32.52 39 SER B O 1
ATOM 1543 N N . ASP B 1 33 ? -9.640 -33.066 -30.666 1.00 32.47 40 ASP B N 1
ATOM 1544 C CA . ASP B 1 33 ? -10.495 -33.639 -31.735 1.00 33.86 40 ASP B CA 1
ATOM 1545 C C . ASP B 1 33 ? -9.887 -34.946 -32.280 1.00 33.32 40 ASP B C 1
ATOM 1546 O O . ASP B 1 33 ? -10.607 -35.902 -32.546 1.00 33.89 40 ASP B O 1
ATOM 1551 N N . VAL B 1 34 ? -8.557 -34.983 -32.402 1.00 31.89 41 VAL B N 1
ATOM 1552 C CA . VAL B 1 34 ? -7.840 -36.175 -32.840 1.00 31.47 41 VAL B CA 1
ATOM 1553 C C . VAL B 1 34 ? -7.924 -37.293 -31.767 1.00 31.94 41 VAL B C 1
ATOM 1554 O O . VAL B 1 34 ? -8.040 -38.476 -32.084 1.00 31.75 41 VAL B O 1
ATOM 1558 N N . VAL B 1 35 ? -7.896 -36.904 -30.495 1.00 31.93 42 VAL B N 1
ATOM 1559 C CA . VAL B 1 35 ? -8.091 -37.846 -29.406 1.00 32.53 42 VAL B CA 1
ATOM 1560 C C . VAL B 1 35 ? -9.499 -38.445 -29.438 1.00 34.91 42 VAL B C 1
ATOM 1561 O O . VAL B 1 35 ? -9.653 -39.662 -29.275 1.00 36.07 42 VAL B O 1
ATOM 1565 N N . ARG B 1 36 ? -10.511 -37.610 -29.682 1.00 32.15 43 ARG B N 1
ATOM 1566 C CA . ARG B 1 36 ? -11.903 -38.091 -29.791 1.00 35.07 43 ARG B CA 1
ATOM 1567 C C . ARG B 1 36 ? -12.128 -39.094 -30.933 1.00 37.19 43 ARG B C 1
ATOM 1568 O O . ARG B 1 36 ? -12.916 -40.035 -30.778 1.00 37.51 43 ARG B O 1
ATOM 1576 N N . LYS B 1 37 ? -11.436 -38.906 -32.065 1.00 38.49 44 LYS B N 1
ATOM 1577 C CA . LYS B 1 37 ? -11.513 -39.868 -33.166 1.00 41.44 44 LYS B CA 1
ATOM 1578 C C . LYS B 1 37 ? -10.981 -41.224 -32.711 1.00 40.32 44 LYS B C 1
ATOM 1579 O O . LYS B 1 37 ? -11.589 -42.245 -32.998 1.00 42.60 44 LYS B O 1
ATOM 1585 N N . ARG B 1 38 ? -9.870 -41.222 -31.978 1.00 38.04 45 ARG B N 1
ATOM 1586 C CA . ARG B 1 38 ? -9.313 -42.453 -31.422 1.00 38.12 45 ARG B CA 1
ATOM 1587 C C . ARG B 1 38 ? -10.231 -43.040 -30.395 1.00 38.16 45 ARG B C 1
ATOM 1588 O O . ARG B 1 38 ? -10.393 -44.260 -30.320 1.00 39.11 45 ARG B O 1
ATOM 1596 N N . TYR B 1 39 ? -10.814 -42.153 -29.592 1.00 38.07 46 TYR B N 1
ATOM 1597 C CA . TYR B 1 39 ? -11.767 -42.533 -28.565 1.00 39.28 46 TYR B CA 1
ATOM 1598 C C . TYR B 1 39 ? -12.870 -43.401 -29.149 1.00 42.91 46 TYR B C 1
ATOM 1599 O O . TYR B 1 39 ? -13.224 -44.432 -28.570 1.00 44.95 46 TYR B O 1
ATOM 1608 N N . SER B 1 40 ? -13.402 -43.013 -30.304 1.00 45.07 47 SER B N 1
ATOM 1609 C CA . SER B 1 40 ? -14.521 -43.758 -30.864 1.00 49.57 47 SER B CA 1
ATOM 1610 C C . SER B 1 40 ? -14.133 -45.169 -31.345 1.00 51.41 47 SER B C 1
ATOM 1611 O O . SER B 1 40 ? -15.008 -46.012 -31.507 1.00 54.21 47 SER B O 1
ATOM 1614 N N . ILE B 1 41 ? -12.837 -45.438 -31.535 1.00 49.89 48 ILE B N 1
ATOM 1615 C CA . ILE B 1 41 ? -12.417 -46.799 -31.915 1.00 52.95 48 ILE B CA 1
ATOM 1616 C C .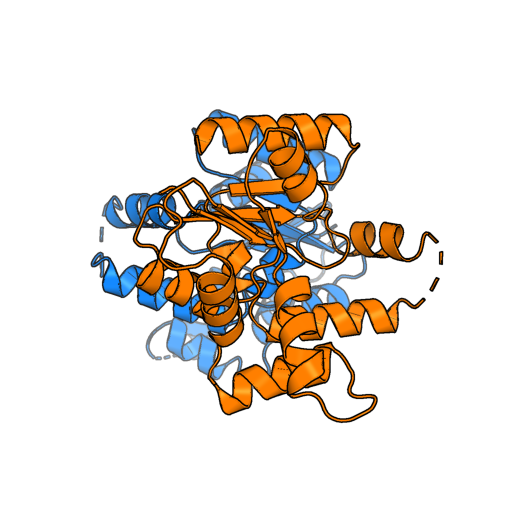 ILE B 1 41 ? -11.687 -47.605 -30.827 1.00 52.15 48 ILE B C 1
ATOM 1617 O O . ILE B 1 41 ? -11.511 -48.819 -30.966 1.00 54.63 48 ILE B O 1
ATOM 1622 N N . GLU B 1 42 ? -11.272 -46.951 -29.746 1.00 49.50 49 GLU B N 1
ATOM 1623 C CA . GLU B 1 42 ? -10.489 -47.663 -28.734 1.00 49.68 49 GLU B CA 1
ATOM 1624 C C . GLU B 1 42 ? -10.990 -47.559 -27.291 1.00 49.42 49 GLU B C 1
ATOM 1625 O O . GLU B 1 42 ? -10.628 -48.380 -26.449 1.00 50.57 49 GLU B O 1
ATOM 1631 N N . ALA B 1 43 ? -11.821 -46.557 -27.017 1.00 49.34 50 ALA B N 1
ATOM 1632 C CA . ALA B 1 43 ? -12.271 -46.279 -25.655 1.00 49.94 50 ALA B CA 1
ATOM 1633 C C . ALA B 1 43 ? -13.226 -47.319 -25.127 1.00 53.77 50 ALA B C 1
ATOM 1634 O O . ALA B 1 43 ? -14.016 -47.905 -25.885 1.00 56.66 50 ALA B O 1
ATOM 1636 N N . LYS B 1 44 ? -13.157 -47.537 -23.816 1.00 55.05 51 LYS B N 1
ATOM 1637 C CA . LYS B 1 44 ? -14.180 -48.308 -23.097 1.00 59.15 51 LYS B CA 1
ATOM 1638 C C . LYS B 1 44 ? -15.501 -47.524 -23.082 1.00 60.26 51 LYS B C 1
ATOM 1639 O O . LYS B 1 44 ? -15.480 -46.291 -23.075 1.00 58.22 51 LYS B O 1
ATOM 1645 N N . PRO B 1 45 ? -16.655 -48.228 -23.102 1.00 64.41 52 PRO B N 1
ATOM 1646 C CA . PRO B 1 45 ? -17.948 -47.524 -23.066 1.00 66.28 52 PRO B CA 1
ATOM 1647 C C . PRO B 1 45 ? -18.116 -46.649 -21.815 1.00 66.09 52 PRO B C 1
ATOM 1648 O O . PRO B 1 45 ? -18.018 -47.151 -20.694 1.00 67.95 52 PRO B O 1
ATOM 1652 N N . GLY B 1 46 ? -18.347 -45.352 -22.020 1.00 64.58 53 GLY B N 1
ATOM 1653 C CA . GLY B 1 46 ? -18.523 -44.400 -20.917 1.00 64.69 53 GLY B CA 1
ATOM 1654 C C . GLY B 1 46 ? -17.243 -43.860 -20.289 1.00 61.48 53 GLY B C 1
ATOM 1655 O O . GLY B 1 46 ? -17.307 -43.110 -19.312 1.00 62.77 53 GLY B O 1
ATOM 1656 N N . GLU B 1 47 ? -16.088 -44.230 -20.845 1.00 57.53 54 GLU B N 1
ATOM 1657 C CA . GLU B 1 47 ? -14.783 -43.830 -20.302 1.00 54.86 54 GLU B CA 1
ATOM 1658 C C . GLU B 1 47 ? -14.602 -42.310 -20.329 1.00 53.14 54 GLU B C 1
ATOM 1659 O O . GLU B 1 47 ? -14.904 -41.659 -21.329 1.00 52.10 54 GLU B O 1
ATOM 1665 N N . ARG B 1 48 ? -14.133 -41.745 -19.219 1.00 53.43 55 ARG B N 1
ATOM 1666 C CA . ARG B 1 48 ? -13.840 -40.318 -19.166 1.00 52.98 55 ARG B CA 1
ATOM 1667 C C . ARG B 1 48 ? -12.763 -40.004 -20.196 1.00 48.53 55 ARG B C 1
ATOM 1668 O O . ARG B 1 48 ? -11.865 -40.824 -20.451 1.00 46.53 55 ARG B O 1
ATOM 1676 N N . LEU B 1 49 ? -12.866 -38.829 -20.804 1.00 48.89 56 LEU B N 1
ATOM 1677 C CA . LEU B 1 49 ? -11.942 -38.427 -21.857 1.00 45.82 56 LEU B CA 1
ATOM 1678 C C . LEU B 1 49 ? -10.504 -38.338 -21.336 1.00 44.09 56 LEU B C 1
ATOM 1679 O O . LEU B 1 49 ? -9.578 -38.867 -21.962 1.00 42.72 56 LEU B O 1
ATOM 1684 N N . MET B 1 50 ? -10.323 -37.681 -20.189 1.00 43.72 57 MET B N 1
ATOM 1685 C CA . MET B 1 50 ? -9.008 -37.585 -19.558 1.00 42.64 57 MET B CA 1
ATOM 1686 C C . MET B 1 50 ? -8.474 -38.972 -19.169 1.00 42.39 57 MET B C 1
ATOM 1687 O O . MET B 1 50 ? -7.285 -39.219 -19.292 1.00 41.36 57 MET B O 1
ATOM 1692 N N . ASP B 1 51 ? -9.348 -39.870 -18.715 1.00 43.20 58 ASP B N 1
ATOM 1693 C CA . ASP B 1 51 ? -8.933 -41.249 -18.400 1.00 43.58 58 ASP B CA 1
ATOM 1694 C C . ASP B 1 51 ? -8.467 -41.999 -19.648 1.00 41.53 58 ASP B C 1
ATOM 1695 O O . ASP B 1 51 ? -7.507 -42.762 -19.595 1.00 40.95 58 ASP B O 1
ATOM 1700 N N . PHE B 1 52 ? -9.167 -41.797 -20.762 1.00 40.29 59 PHE B N 1
ATOM 1701 C CA . PHE B 1 52 ? -8.776 -42.415 -22.016 1.00 39.33 59 PHE B CA 1
ATOM 1702 C C . PHE B 1 52 ? -7.427 -41.846 -22.499 1.00 37.61 59 PHE B C 1
ATOM 1703 O O . PHE B 1 52 ? -6.574 -42.579 -22.978 1.00 37.01 59 PHE B O 1
ATOM 1711 N N . ALA B 1 53 ? -7.255 -40.538 -22.341 1.00 36.91 60 ALA B N 1
ATOM 1712 C CA . ALA B 1 53 ? -6.045 -39.856 -22.740 1.00 36.18 60 ALA B CA 1
ATOM 1713 C C . ALA B 1 53 ? -4.828 -40.390 -21.977 1.00 36.29 60 ALA B C 1
ATOM 1714 O O . ALA B 1 53 ? -3.736 -40.529 -22.535 1.00 35.74 60 ALA B O 1
ATOM 1716 N N . LYS B 1 54 ? -5.019 -40.692 -20.701 1.00 37.16 61 LYS B N 1
ATOM 1717 C CA . LYS B 1 54 ? -3.949 -41.272 -19.898 1.00 37.65 61 LYS B CA 1
ATOM 1718 C C . LYS B 1 54 ? -3.661 -42.718 -20.312 1.00 36.88 61 LYS B C 1
ATOM 1719 O O . LYS B 1 54 ? -2.524 -43.144 -20.332 1.00 36.98 61 LYS B O 1
ATOM 1725 N N . ARG B 1 55 ? -4.690 -43.452 -20.692 1.00 36.76 62 ARG B N 1
ATOM 1726 C CA . ARG B 1 55 ? -4.526 -44.859 -21.047 1.00 37.23 62 ARG B CA 1
ATOM 1727 C C . ARG B 1 55 ? -3.823 -45.024 -22.394 1.00 36.07 62 ARG B C 1
ATOM 1728 O O . ARG B 1 55 ? -2.994 -45.927 -22.541 1.00 36.51 62 ARG B O 1
ATOM 1736 N N . LEU B 1 56 ? -4.137 -44.158 -23.358 1.00 34.73 63 LEU B N 1
ATOM 1737 C CA . LEU B 1 56 ? -3.404 -44.130 -24.628 1.00 34.52 63 LEU B CA 1
ATOM 1738 C C . LEU B 1 56 ? -1.900 -43.899 -24.414 1.00 33.50 63 LEU B C 1
ATOM 1739 O O . LEU B 1 56 ? -1.075 -44.532 -25.069 1.00 33.39 63 LEU B O 1
ATOM 1744 N N . ARG B 1 57 ? -1.554 -42.980 -23.512 1.00 32.66 64 ARG B N 1
ATOM 1745 C CA . ARG B 1 57 ? -0.155 -42.738 -23.176 1.00 32.43 64 ARG B CA 1
ATOM 1746 C C . ARG B 1 57 ? 0.517 -43.963 -22.531 1.00 33.69 64 ARG B C 1
ATOM 1747 O O . ARG B 1 57 ? 1.662 -44.239 -22.827 1.00 33.36 64 ARG B O 1
ATOM 1755 N N . GLU B 1 58 ? -0.205 -44.705 -21.687 1.00 35.38 65 GLU B N 1
ATOM 1756 C CA . GLU B 1 58 ? 0.309 -45.957 -21.112 1.00 37.79 65 GLU B CA 1
ATOM 1757 C C . GLU B 1 58 ? 0.611 -46.999 -22.182 1.00 36.81 65 GLU B C 1
ATOM 1758 O O . GLU B 1 58 ? 1.658 -47.632 -22.142 1.00 38.19 65 GLU B O 1
ATOM 1764 N N . ILE B 1 59 ? -0.307 -47.162 -23.131 1.00 35.23 66 ILE B N 1
ATOM 1765 C CA . ILE B 1 59 ? -0.192 -48.181 -24.164 1.00 34.82 66 ILE B CA 1
ATOM 1766 C C . ILE B 1 59 ? 0.860 -47.830 -25.226 1.00 34.02 66 ILE B C 1
ATOM 1767 O O . ILE B 1 59 ? 1.681 -48.685 -25.591 1.00 34.37 66 ILE B O 1
ATOM 1772 N N . TYR B 1 60 ? 0.837 -46.578 -25.701 1.00 31.86 67 TYR B N 1
ATOM 1773 C CA . TYR B 1 60 ? 1.623 -46.180 -26.860 1.00 31.52 67 TYR B CA 1
ATOM 1774 C C . TYR B 1 60 ? 2.764 -45.190 -26.554 1.00 30.96 67 TYR B C 1
ATOM 1775 O O . TYR B 1 60 ? 3.455 -44.742 -27.461 1.00 31.06 67 TYR B O 1
ATOM 1784 N N . GLY B 1 61 ? 2.934 -44.835 -25.287 1.00 30.92 68 GLY B N 1
ATOM 1785 C CA . GLY B 1 61 ? 3.975 -43.882 -24.890 1.00 30.96 68 GLY B CA 1
ATOM 1786 C C . GLY B 1 61 ? 3.468 -42.443 -24.893 1.00 30.55 68 GLY B C 1
ATOM 1787 O O . GLY B 1 61 ? 2.428 -42.104 -25.513 1.00 29.60 68 GLY B O 1
ATOM 1788 N N . ASP B 1 62 ? 4.224 -41.597 -24.222 1.00 34.96 69 ASP B N 1
ATOM 1789 C CA . ASP B 1 62 ? 3.833 -40.217 -23.952 1.00 32.46 69 ASP B CA 1
ATOM 1790 C C . ASP B 1 62 ? 3.710 -39.323 -25.178 1.00 29.94 69 ASP B C 1
ATOM 1791 O O . ASP B 1 62 ? 3.100 -38.258 -25.107 1.00 28.23 69 ASP B O 1
ATOM 1796 N N . GLY B 1 63 ? 4.205 -39.763 -26.300 1.00 30.63 70 GLY B N 1
ATOM 1797 C CA . GLY B 1 63 ? 4.046 -39.017 -27.513 1.00 28.70 70 GLY B CA 1
ATOM 1798 C C . GLY B 1 63 ? 2.892 -39.358 -28.427 1.00 28.04 70 GLY B C 1
ATOM 1799 O O . GLY B 1 63 ? 2.807 -38.791 -29.461 1.00 27.44 70 GLY B O 1
ATOM 1800 N N . VAL B 1 64 ? 2.024 -40.282 -28.058 1.00 28.16 71 VAL B N 1
ATOM 1801 C CA . VAL B 1 64 ? 0.993 -40.734 -28.978 1.00 28.73 71 VAL B CA 1
ATOM 1802 C C . VAL B 1 64 ? 0.155 -39.694 -29.672 1.00 27.04 71 VAL B C 1
ATOM 1803 O O . VAL B 1 64 ? -0.084 -39.799 -30.819 1.00 27.98 71 VAL B O 1
ATOM 1807 N N . VAL B 1 65 ? -0.332 -38.720 -28.949 1.00 25.38 72 VAL B N 1
ATOM 1808 C CA . VAL B 1 65 ? -1.262 -37.828 -29.539 1.00 24.78 72 VAL B CA 1
ATOM 1809 C C . VAL B 1 65 ? -0.639 -37.079 -30.669 1.00 24.64 72 VAL B C 1
ATOM 1810 O O . VAL B 1 65 ? -1.273 -36.845 -31.619 1.00 25.77 72 VAL B O 1
ATOM 1814 N N . ALA B 1 66 ? 0.620 -36.739 -30.548 1.00 24.12 73 ALA B N 1
ATOM 1815 C CA . ALA B 1 66 ? 1.333 -36.097 -31.613 1.00 25.08 73 ALA B CA 1
ATOM 1816 C C . ALA B 1 66 ? 1.468 -36.960 -32.831 1.00 26.23 73 ALA B C 1
ATOM 1817 O O . ALA B 1 66 ? 1.314 -36.508 -33.894 1.00 26.85 73 ALA B O 1
ATOM 1819 N N . ARG B 1 67 ? 1.796 -38.205 -32.637 1.00 28.04 74 ARG B N 1
ATOM 1820 C CA . ARG B 1 67 ? 1.853 -39.184 -33.731 1.00 30.72 74 ARG B CA 1
ATOM 1821 C C . ARG B 1 67 ? 0.500 -39.302 -34.431 1.00 30.64 74 ARG B C 1
ATOM 1822 O O . ARG B 1 67 ? 0.418 -39.371 -35.659 1.00 32.61 74 ARG B O 1
ATOM 1830 N N . LEU B 1 68 ? -0.553 -39.340 -33.635 1.00 29.10 75 LEU B N 1
ATOM 1831 C CA . LEU B 1 68 ? -1.897 -39.428 -34.176 1.00 30.12 75 LEU B CA 1
ATOM 1832 C C . LEU B 1 68 ? -2.245 -38.197 -34.998 1.00 29.78 75 LEU B C 1
ATOM 1833 O O . LEU B 1 68 ? -2.914 -38.314 -36.008 1.00 30.92 75 LEU B O 1
ATOM 1838 N N . CYS B 1 69 ? -1.767 -37.034 -34.563 1.00 28.99 76 CYS B N 1
ATOM 1839 C CA . CYS B 1 69 ? -2.062 -35.766 -35.215 1.00 30.81 76 CYS B CA 1
ATOM 1840 C C . CYS B 1 69 ? -1.310 -35.648 -36.544 1.00 32.43 76 CYS B C 1
ATOM 1841 O O . CYS B 1 69 ? -1.823 -35.075 -37.505 1.00 33.35 76 CYS B O 1
ATOM 1844 N N . VAL B 1 70 ? -0.095 -36.192 -36.582 1.00 33.23 77 VAL B N 1
ATOM 1845 C CA . VAL B 1 70 ? 0.684 -36.285 -37.822 1.00 36.44 77 VAL B CA 1
ATOM 1846 C C . VAL B 1 70 ? 0.026 -37.225 -38.840 1.00 39.50 77 VAL B C 1
ATOM 1847 O O . VAL B 1 70 ? -0.044 -36.897 -40.031 1.00 41.55 77 VAL B O 1
ATOM 1851 N N . GLU B 1 71 ? -0.472 -38.373 -38.374 1.00 41.00 78 GLU B N 1
ATOM 1852 C CA . GLU B 1 71 ? -1.203 -39.297 -39.255 1.00 45.44 78 GLU B CA 1
ATOM 1853 C C . GLU B 1 71 ? -2.461 -38.615 -39.800 1.00 46.83 78 GLU B C 1
ATOM 1854 O O . GLU B 1 71 ? -2.848 -38.823 -40.948 1.00 49.36 78 GLU B O 1
ATOM 1860 N N . GLU B 1 72 ? -3.076 -37.781 -38.968 1.00 45.42 79 GLU B N 1
ATOM 1861 C CA . GLU B 1 72 ? -4.230 -36.983 -39.370 1.00 46.48 79 GLU B CA 1
ATOM 1862 C C . GLU B 1 72 ? -3.874 -35.959 -40.461 1.00 45.92 79 GLU B C 1
ATOM 1863 O O . GLU B 1 72 ? -4.657 -35.734 -41.381 1.00 47.30 79 GLU B O 1
ATOM 1869 N N . LEU B 1 73 ? -2.697 -35.346 -40.344 1.00 45.50 80 LEU B N 1
ATOM 1870 C CA . LEU B 1 73 ? -2.178 -34.433 -41.362 1.00 45.62 80 LEU B CA 1
ATOM 1871 C C . LEU B 1 73 ? -2.014 -35.149 -42.706 1.00 47.45 80 LEU B C 1
ATOM 1872 O O . LEU B 1 73 ? -2.350 -34.603 -43.758 1.00 48.33 80 LEU B O 1
ATOM 1877 N N . GLY B 1 74 ? -1.494 -36.373 -42.658 1.00 49.25 81 GLY B N 1
ATOM 1878 C CA . GLY B 1 74 ? -1.165 -37.118 -43.869 1.00 53.19 81 GLY B CA 1
ATOM 1879 C C . GLY B 1 74 ? 0.267 -36.849 -44.289 1.00 55.41 81 GLY B C 1
ATOM 1880 O O . GLY B 1 74 ? 0.866 -35.833 -43.907 1.00 53.71 81 GLY B O 1
ATOM 1881 N N . THR B 1 75 ? 0.822 -37.760 -45.078 1.00 60.32 82 THR B N 1
ATOM 1882 C CA . THR B 1 75 ? 2.185 -37.616 -45.570 1.00 64.39 82 THR B CA 1
ATOM 1883 C C . THR B 1 75 ? 2.229 -36.655 -46.758 1.00 66.40 82 THR B C 1
ATOM 1884 O O . THR B 1 75 ? 3.288 -36.123 -47.109 1.00 68.69 82 THR B O 1
ATOM 1888 N N . SER B 1 76 ? 1.063 -36.430 -47.360 1.00 66.55 83 SER B N 1
ATOM 1889 C CA . SER B 1 76 ? 0.945 -35.670 -48.605 1.00 70.08 83 SER B CA 1
ATOM 1890 C C . SER B 1 76 ? 0.860 -34.158 -48.387 1.00 66.25 83 SER B C 1
ATOM 1891 O O . SER B 1 76 ? 0.807 -33.392 -49.353 1.00 69.07 83 SER B O 1
ATOM 1894 N N . ASN B 1 77 ? 0.849 -33.733 -47.127 1.00 60.77 84 ASN B N 1
ATOM 1895 C CA . ASN B 1 77 ? 0.696 -32.322 -46.791 1.00 57.54 84 ASN B CA 1
ATOM 1896 C C . ASN B 1 77 ? 2.009 -31.661 -46.358 1.00 56.26 84 ASN B C 1
ATOM 1897 O O . ASN B 1 77 ? 2.637 -32.093 -45.378 1.00 56.03 84 ASN B O 1
ATOM 1902 N N . HIS B 1 78 ? 2.382 -30.589 -47.058 1.00 55.91 85 HIS B N 1
ATOM 1903 C CA . HIS B 1 78 ? 3.640 -29.883 -46.814 1.00 54.87 85 HIS B CA 1
ATOM 1904 C C . HIS B 1 78 ? 3.499 -28.383 -46.490 1.00 50.87 85 HIS B C 1
ATOM 1905 O O . HIS B 1 78 ? 4.487 -27.643 -46.500 1.00 51.69 85 HIS B O 1
ATOM 1912 N N . ASP B 1 79 ? 2.279 -27.951 -46.192 1.00 46.88 86 ASP B N 1
ATOM 1913 C CA . ASP B 1 79 ? 1.985 -26.559 -45.837 1.00 43.82 86 ASP B CA 1
ATOM 1914 C C . ASP B 1 79 ? 2.239 -26.305 -44.343 1.00 41.03 86 ASP B C 1
ATOM 1915 O O . ASP B 1 79 ? 2.386 -27.254 -43.554 1.00 39.80 86 ASP B O 1
ATOM 1920 N N . LEU B 1 80 ? 2.315 -25.022 -43.975 1.00 39.54 87 LEU B N 1
ATOM 1921 C CA . LEU B 1 80 ? 2.258 -24.595 -42.587 1.00 38.20 87 LEU B CA 1
ATOM 1922 C C . LEU B 1 80 ? 1.125 -25.328 -41.867 1.00 37.25 87 LEU B C 1
ATOM 1923 O O . LEU B 1 80 ? 0.009 -25.464 -42.417 1.00 37.61 87 LEU B O 1
ATOM 1928 N N . VAL B 1 81 ? 1.404 -25.786 -40.647 1.00 38.24 88 VAL B N 1
ATOM 1929 C CA . VAL B 1 81 ? 0.390 -26.436 -39.832 1.00 35.42 88 VAL B CA 1
ATOM 1930 C C . VAL B 1 81 ? 0.438 -25.950 -38.367 1.00 32.98 88 VAL B C 1
ATOM 1931 O O . VAL B 1 81 ? 1.510 -25.654 -37.820 1.00 32.38 88 VAL B O 1
ATOM 1935 N N . VAL B 1 82 ? -0.746 -25.857 -37.768 1.00 30.71 89 VAL B N 1
ATOM 1936 C CA . VAL B 1 82 ? -0.928 -25.443 -36.382 1.00 28.59 89 VAL B CA 1
ATOM 1937 C C . VAL B 1 82 ? -1.555 -26.621 -35.633 1.00 27.03 89 VAL B C 1
ATOM 1938 O O . VAL B 1 82 ? -2.514 -27.229 -36.113 1.00 28.39 89 VAL B O 1
ATOM 1942 N N . PHE B 1 83 ? -0.997 -26.952 -34.480 1.00 25.18 90 PHE B N 1
ATOM 1943 C CA . PHE B 1 83 ? -1.559 -27.960 -33.608 1.00 25.04 90 PHE B CA 1
ATOM 1944 C C . PHE B 1 83 ? -1.983 -27.294 -32.329 1.00 24.64 90 PHE B C 1
ATOM 1945 O O . PHE B 1 83 ? -1.162 -26.748 -31.601 1.00 24.84 90 PHE B O 1
ATOM 1953 N N . ASP B 1 84 ? -3.280 -27.311 -32.086 1.00 25.36 91 ASP B N 1
ATOM 1954 C CA . ASP B 1 84 ? -3.871 -26.661 -30.923 1.00 26.50 91 ASP B CA 1
ATOM 1955 C C . ASP B 1 84 ? -3.950 -27.648 -29.743 1.00 25.95 91 ASP B C 1
ATOM 1956 O O . ASP B 1 84 ? -4.707 -28.616 -29.802 1.00 26.20 91 ASP B O 1
ATOM 1961 N N . GLY B 1 85 ? -3.156 -27.402 -28.696 1.00 24.97 92 GLY B N 1
ATOM 1962 C CA . GLY B 1 85 ? -3.314 -28.097 -27.412 1.00 25.01 92 GLY B CA 1
ATOM 1963 C C . GLY B 1 85 ? -2.202 -29.060 -26.978 1.00 24.93 92 GLY B C 1
ATOM 1964 O O . GLY B 1 85 ? -2.485 -30.127 -26.413 1.00 25.09 92 GLY B O 1
ATOM 1965 N N . VAL B 1 86 ? -0.945 -28.693 -27.205 1.00 23.26 93 VAL B N 1
ATOM 1966 C CA . VAL B 1 86 ? 0.191 -29.536 -26.778 1.00 23.80 93 VAL B CA 1
ATOM 1967 C C . VAL B 1 86 ? 0.254 -29.674 -25.238 1.00 24.52 93 VAL B C 1
ATOM 1968 O O . VAL B 1 86 ? 0.116 -28.671 -24.501 1.00 24.78 93 VAL B O 1
ATOM 1972 N N . ARG B 1 87 ? 0.437 -30.916 -24.772 1.00 24.44 94 ARG B N 1
ATOM 1973 C CA . ARG B 1 87 ? 0.384 -31.235 -23.354 1.00 25.76 94 ARG B CA 1
ATOM 1974 C C . ARG B 1 87 ? 1.743 -31.569 -22.732 1.00 25.55 94 ARG B C 1
ATOM 1975 O O . ARG B 1 87 ? 1.864 -31.563 -21.509 1.00 25.59 94 ARG B O 1
ATOM 1983 N N . SER B 1 88 ? 2.756 -31.861 -23.549 1.00 24.70 95 SER B N 1
ATOM 1984 C CA . SER B 1 88 ? 4.029 -32.310 -22.999 1.00 24.78 95 SER B CA 1
ATOM 1985 C C . SER B 1 88 ? 5.180 -32.146 -23.966 1.00 24.38 95 SER B C 1
ATOM 1986 O O . SER B 1 88 ? 4.994 -32.017 -25.179 1.00 24.38 95 SER B O 1
ATOM 1989 N N . LEU B 1 89 ? 6.380 -32.148 -23.396 1.00 24.72 96 LEU B N 1
ATOM 1990 C CA . LEU B 1 89 ? 7.626 -32.102 -24.155 1.00 24.48 96 LEU B CA 1
ATOM 1991 C C . LEU B 1 89 ? 7.830 -33.357 -24.993 1.00 25.21 96 LEU B C 1
ATOM 1992 O O . LEU B 1 89 ? 8.438 -33.282 -26.048 1.00 26.28 96 LEU B O 1
ATOM 1997 N N . ALA B 1 90 ? 7.327 -34.500 -24.526 1.00 26.05 97 ALA B N 1
ATOM 1998 C CA . ALA B 1 90 ? 7.338 -35.722 -25.334 1.00 27.68 97 ALA B CA 1
ATOM 1999 C C . ALA B 1 90 ? 6.532 -35.525 -26.632 1.00 28.18 97 ALA B C 1
ATOM 2000 O O . ALA B 1 90 ? 6.922 -36.033 -27.684 1.00 29.04 97 ALA B O 1
ATOM 2002 N N . GLU B 1 91 ? 5.429 -34.771 -26.562 1.00 26.66 98 GLU B N 1
ATOM 2003 C CA . GLU B 1 91 ? 4.692 -34.442 -27.780 1.00 27.61 98 GLU B CA 1
ATOM 2004 C C . GLU B 1 91 ? 5.518 -33.555 -28.680 1.00 27.15 98 GLU B C 1
ATOM 2005 O O . GLU B 1 91 ? 5.582 -33.810 -29.888 1.00 28.07 98 GLU B O 1
ATOM 2011 N N . VAL B 1 92 ? 6.138 -32.521 -28.100 1.00 26.12 99 VAL B N 1
ATOM 2012 C CA . VAL B 1 92 ? 6.975 -31.588 -28.872 1.00 26.40 99 VAL B CA 1
ATOM 2013 C C . VAL B 1 92 ? 8.081 -32.336 -29.637 1.00 30.13 99 VAL B C 1
ATOM 2014 O O . VAL B 1 92 ? 8.275 -32.127 -30.836 1.00 31.25 99 VAL B O 1
ATOM 2018 N N . GLU B 1 93 ? 8.794 -33.212 -28.932 1.00 32.09 100 GLU B N 1
ATOM 2019 C CA . GLU B 1 93 ? 9.840 -34.026 -29.536 1.00 35.53 100 GLU B CA 1
ATOM 2020 C C . GLU B 1 93 ? 9.323 -34.929 -30.660 1.00 37.85 100 GLU B C 1
ATOM 2021 O O . GLU B 1 93 ? 10.042 -35.148 -31.637 1.00 40.03 100 GLU B O 1
ATOM 2023 N N . GLU B 1 94 ? 8.106 -35.458 -30.515 1.00 40.90 101 GLU B N 1
ATOM 2024 C CA . GLU B 1 94 ? 7.482 -36.255 -31.569 1.00 43.82 101 GLU B CA 1
ATOM 2025 C C . GLU B 1 94 ? 7.154 -35.406 -32.791 1.00 42.95 101 GLU B C 1
ATOM 2026 O O . GLU B 1 94 ? 7.377 -35.841 -33.909 1.00 44.72 101 GLU B O 1
ATOM 2032 N N . PHE B 1 95 ? 6.632 -34.198 -32.580 1.00 41.28 102 PHE B N 1
ATOM 2033 C CA . PHE B 1 95 ? 6.413 -33.276 -33.684 1.00 41.66 102 PHE B CA 1
ATOM 2034 C C . PHE B 1 95 ? 7.716 -32.925 -34.403 1.00 43.54 102 PHE B C 1
ATOM 2035 O O . PHE B 1 95 ? 7.724 -32.770 -35.618 1.00 44.86 102 PHE B O 1
ATOM 2043 N N . LYS B 1 96 ? 8.804 -32.795 -33.650 1.00 44.50 103 LYS B N 1
ATOM 2044 C CA . LYS B 1 96 ? 10.111 -32.506 -34.230 1.00 47.44 103 LYS B CA 1
ATOM 2045 C C . LYS B 1 96 ? 10.656 -33.707 -35.018 1.00 49.86 103 LYS B C 1
ATOM 2046 O O . LYS B 1 96 ? 11.104 -33.554 -36.154 1.00 52.20 103 LYS B O 1
ATOM 2052 N N . ARG B 1 97 ? 10.566 -34.902 -34.442 1.00 50.65 104 ARG B N 1
ATOM 2053 C CA . ARG B 1 97 ? 11.010 -36.133 -35.106 1.00 52.47 104 ARG B CA 1
ATOM 2054 C C . ARG B 1 97 ? 10.270 -36.391 -36.423 1.00 53.26 104 ARG B C 1
ATOM 2055 O O . ARG B 1 97 ? 10.846 -36.932 -37.377 1.00 55.64 104 ARG B O 1
ATOM 2063 N N . LEU B 1 98 ? 9.004 -35.989 -36.486 1.00 49.38 105 LEU B N 1
ATOM 2064 C CA . LEU B 1 98 ? 8.161 -36.321 -37.628 1.00 47.84 105 LEU B CA 1
ATOM 2065 C C . LEU B 1 98 ? 8.055 -35.218 -38.669 1.00 46.80 105 LEU B C 1
ATOM 2066 O O . LEU B 1 98 ? 7.945 -35.506 -39.862 1.00 47.20 105 LEU B O 1
ATOM 2071 N N . LEU B 1 99 ? 8.090 -33.968 -38.213 1.00 45.24 106 LEU B N 1
ATOM 2072 C CA . LEU B 1 99 ? 7.909 -32.812 -39.078 1.00 44.97 106 LEU B CA 1
ATOM 2073 C C . LEU B 1 99 ? 9.146 -31.909 -39.176 1.00 46.52 106 LEU B C 1
ATOM 2074 O O . LEU B 1 99 ? 9.138 -30.936 -39.923 1.00 47.27 106 LEU B O 1
ATOM 2079 N N . GLY B 1 100 ? 10.206 -32.216 -38.434 1.00 48.03 107 GLY B N 1
ATOM 2080 C CA . GLY B 1 100 ? 11.480 -31.490 -38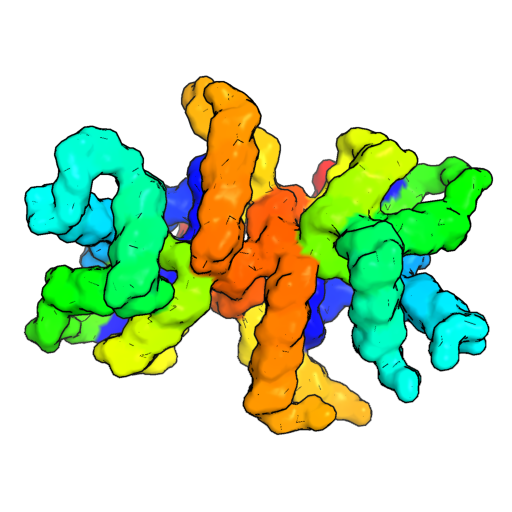.610 1.00 50.64 107 GLY B CA 1
ATOM 2081 C C . GLY B 1 100 ? 11.671 -30.348 -37.628 1.00 50.82 107 GLY B C 1
ATOM 2082 O O . GLY B 1 100 ? 11.041 -30.326 -36.571 1.00 49.81 107 GLY B O 1
ATOM 2083 N N . ASP B 1 101 ? 12.499 -29.373 -37.997 1.00 53.09 108 ASP B N 1
ATOM 2084 C CA . ASP B 1 101 ? 13.036 -28.378 -37.054 1.00 53.39 108 ASP B CA 1
ATOM 2085 C C . ASP B 1 101 ? 12.494 -26.936 -37.172 1.00 52.68 108 ASP B C 1
ATOM 2086 O O . ASP B 1 101 ? 13.068 -26.016 -36.582 1.00 54.80 108 ASP B O 1
ATOM 2088 N N . SER B 1 102 ? 11.426 -26.718 -37.933 1.00 50.30 109 SER B N 1
ATOM 2089 C CA . SER B 1 102 ? 10.786 -25.402 -37.955 1.00 49.16 109 SER B CA 1
ATOM 2090 C C . SER B 1 102 ? 9.530 -25.421 -37.083 1.00 44.91 109 SER B C 1
ATOM 2091 O O . SER B 1 102 ? 8.431 -25.079 -37.529 1.00 43.29 109 SER B O 1
ATOM 2094 N N . VAL B 1 103 ? 9.731 -25.821 -35.834 1.00 42.80 110 VAL B N 1
ATOM 2095 C CA . VAL B 1 103 ? 8.672 -26.030 -34.868 1.00 39.49 110 VAL B CA 1
ATOM 2096 C C . VAL B 1 103 ? 8.742 -24.962 -33.783 1.00 38.48 110 VAL B C 1
ATOM 2097 O O . VAL B 1 103 ? 9.753 -24.829 -33.103 1.00 39.62 110 VAL B O 1
ATOM 2101 N N . TYR B 1 104 ? 7.647 -24.219 -33.641 1.00 36.48 111 TYR B N 1
ATOM 2102 C CA . TYR B 1 104 ? 7.521 -23.114 -32.702 1.00 35.33 111 TYR B CA 1
ATOM 2103 C C . TYR B 1 104 ? 6.475 -23.386 -31.615 1.00 32.49 111 TYR B C 1
ATOM 2104 O O . TYR B 1 104 ? 5.366 -23.825 -31.902 1.00 31.11 111 TYR B O 1
ATOM 2113 N N . ILE B 1 105 ? 6.841 -23.114 -30.366 1.00 31.57 112 ILE B N 1
ATOM 2114 C CA . ILE B 1 105 ? 5.926 -23.254 -29.250 1.00 28.77 112 ILE B CA 1
ATOM 2115 C C . ILE B 1 105 ? 5.447 -21.887 -28.790 1.00 28.48 112 ILE B C 1
ATOM 2116 O O . ILE B 1 105 ? 6.244 -21.040 -28.356 1.00 28.93 112 ILE B O 1
ATOM 2121 N N . VAL B 1 106 ? 4.135 -21.694 -28.884 1.00 26.78 113 VAL B N 1
ATOM 2122 C CA . VAL B 1 106 ? 3.481 -20.507 -28.389 1.00 26.61 113 VAL B CA 1
ATOM 2123 C C . VAL B 1 106 ? 2.574 -20.897 -27.228 1.00 25.38 113 VAL B C 1
ATOM 2124 O O . VAL B 1 106 ? 1.641 -21.688 -27.404 1.00 24.86 113 VAL B O 1
ATOM 2128 N N . ALA B 1 107 ? 2.853 -20.337 -26.047 1.00 23.91 114 ALA B N 1
ATOM 2129 C CA . ALA B 1 107 ? 1.989 -20.529 -24.887 1.00 23.32 114 ALA B CA 1
ATOM 2130 C C . ALA B 1 107 ? 1.019 -19.359 -24.719 1.00 23.19 114 ALA B C 1
ATOM 2131 O O . ALA B 1 107 ? 1.394 -18.184 -24.869 1.00 24.53 114 ALA B O 1
ATOM 2133 N N . VAL B 1 108 ? -0.241 -19.671 -24.461 1.00 22.53 115 VAL B N 1
ATOM 2134 C CA . VAL B 1 108 ? -1.177 -18.627 -24.054 1.00 22.58 115 VAL B CA 1
ATOM 2135 C C . VAL B 1 108 ? -1.289 -18.724 -22.529 1.00 22.25 115 VAL B C 1
ATOM 2136 O O . VAL B 1 108 ? -1.670 -19.777 -21.987 1.00 21.78 115 VAL B O 1
ATOM 2140 N N . HIS B 1 109 ? -0.904 -17.650 -21.846 1.00 22.26 116 HIS B N 1
ATOM 2141 C CA . HIS B 1 109 ? -1.018 -17.583 -20.389 1.00 24.31 116 HIS B CA 1
ATOM 2142 C C . HIS B 1 109 ? -2.190 -16.739 -19.878 1.00 25.44 116 HIS B C 1
ATOM 2143 O O . HIS B 1 109 ? -2.435 -15.624 -20.377 1.00 26.97 116 HIS B O 1
ATOM 2150 N N . SER B 1 110 ? -2.913 -17.284 -18.904 1.00 27.88 117 SER B N 1
ATOM 2151 C CA . SER B 1 110 ? -3.830 -16.531 -18.035 1.00 27.98 117 SER B CA 1
ATOM 2152 C C . SER B 1 110 ? -3.631 -17.030 -16.605 1.00 26.62 117 SER B C 1
ATOM 2153 O O . SER B 1 110 ? -3.486 -18.226 -16.402 1.00 25.32 117 SER B O 1
ATOM 2156 N N . PRO B 1 111 ? -3.669 -16.123 -15.604 1.00 27.43 118 PRO B N 1
ATOM 2157 C CA . PRO B 1 111 ? -3.461 -16.560 -14.217 1.00 27.78 118 PRO B CA 1
ATOM 2158 C C . PRO B 1 111 ? -4.634 -17.399 -13.733 1.00 28.20 118 PRO B C 1
ATOM 2159 O O . PRO B 1 111 ? -5.741 -17.211 -14.225 1.00 28.31 118 PRO B O 1
ATOM 2163 N N . PRO B 1 112 ? -4.400 -18.312 -12.773 1.00 29.44 119 PRO B N 1
ATOM 2164 C CA . PRO B 1 112 ? -5.428 -19.267 -12.287 1.00 30.90 119 PRO B CA 1
ATOM 2165 C C . PRO B 1 112 ? -6.789 -18.637 -11.942 1.00 33.04 119 PRO B C 1
ATOM 2166 O O . PRO B 1 112 ? -7.829 -19.099 -12.442 1.00 33.02 119 PRO B O 1
ATOM 2170 N N . LYS B 1 113 ? -6.792 -17.598 -11.104 1.00 35.99 120 LYS B N 1
ATOM 2171 C CA . LYS B 1 113 ? -8.052 -16.982 -10.685 1.00 39.31 120 LYS B CA 1
ATOM 2172 C C . LYS B 1 113 ? -8.821 -16.392 -11.869 1.00 38.27 120 LYS B C 1
ATOM 2173 O O . LYS B 1 113 ? -10.049 -16.418 -11.885 1.00 39.88 120 LYS B O 1
ATOM 2179 N N . ILE B 1 114 ? -8.108 -15.870 -12.862 1.00 36.71 121 ILE B N 1
ATOM 2180 C CA . ILE B 1 114 ? -8.788 -15.355 -14.056 1.00 36.74 121 ILE B CA 1
ATOM 2181 C C . ILE B 1 114 ? -9.413 -16.467 -14.886 1.00 34.68 121 ILE B C 1
ATOM 2182 O O . ILE B 1 114 ? -10.586 -16.370 -15.255 1.00 36.41 121 ILE B O 1
ATOM 2187 N N . ARG B 1 115 ? -8.698 -17.544 -15.089 1.00 32.44 122 ARG B N 1
ATOM 2188 C CA . ARG B 1 115 ? -9.186 -18.650 -15.854 1.00 32.25 122 ARG B CA 1
ATOM 2189 C C . ARG B 1 115 ? -10.335 -19.327 -15.177 1.00 34.05 122 ARG B C 1
ATOM 2190 O O . ARG B 1 115 ? -11.217 -19.785 -15.819 1.00 34.16 122 ARG B O 1
ATOM 2198 N N . TYR B 1 116 ? -10.281 -19.447 -13.868 1.00 36.01 123 TYR B N 1
ATOM 2199 C CA . TYR B 1 116 ? -11.412 -20.007 -13.121 1.00 38.73 123 TYR B CA 1
ATOM 2200 C C . TYR B 1 116 ? -12.636 -19.103 -13.196 1.00 41.54 123 TYR B C 1
ATOM 2201 O O . TYR B 1 116 ? -13.776 -19.583 -13.348 1.00 43.11 123 TYR B O 1
ATOM 2210 N N . LYS B 1 117 ? -12.405 -17.798 -13.095 1.00 43.27 124 LYS B N 1
ATOM 2211 C CA . LYS B 1 117 ? -13.487 -16.829 -13.217 1.00 47.37 124 LYS B CA 1
ATOM 2212 C C . LYS B 1 117 ? -14.205 -16.947 -14.564 1.00 47.47 124 LYS B C 1
ATOM 2213 O O . LYS B 1 117 ? -15.418 -16.827 -14.614 1.00 49.85 124 LYS B O 1
ATOM 2219 N N . ARG B 1 118 ? -13.456 -17.175 -15.645 1.00 46.24 125 ARG B N 1
ATOM 2220 C CA . ARG B 1 118 ? -14.058 -17.322 -16.983 1.00 48.16 125 ARG B CA 1
ATOM 2221 C C . ARG B 1 118 ? -14.896 -18.590 -17.089 1.00 48.49 125 ARG B C 1
ATOM 2222 O O . ARG B 1 118 ? -16.025 -18.549 -17.590 1.00 50.85 125 ARG B O 1
ATOM 2230 N N . MET B 1 119 ? -14.345 -19.708 -16.615 1.00 46.68 126 MET B N 1
ATOM 2231 C CA . MET B 1 119 ? -15.020 -21.008 -16.734 1.00 47.89 126 MET B CA 1
ATOM 2232 C C . MET B 1 119 ? -16.322 -21.108 -15.921 1.00 50.25 126 MET B C 1
ATOM 2233 O O . MET B 1 119 ? -17.252 -21.788 -16.341 1.00 52.18 126 MET B O 1
ATOM 2238 N N . ILE B 1 120 ? -16.385 -20.423 -14.779 1.00 51.87 127 ILE B N 1
ATOM 2239 C CA . ILE B 1 120 ? -17.551 -20.500 -13.880 1.00 55.66 127 ILE B CA 1
ATOM 2240 C C . ILE B 1 120 ? -18.747 -19.672 -14.401 1.00 59.56 127 ILE B C 1
ATOM 2241 O O . ILE B 1 120 ? -19.900 -20.027 -14.170 1.00 61.70 127 ILE B O 1
ATOM 2246 N N . GLU B 1 121 ? -18.466 -18.591 -15.130 1.00 62.14 128 GLU B N 1
ATOM 2247 C CA . GLU B 1 121 ? -19.524 -17.744 -15.699 1.00 66.61 128 GLU B CA 1
ATOM 2248 C C . GLU B 1 121 ? -19.914 -18.166 -17.123 1.00 69.25 128 GLU B C 1
ATOM 2249 O O . GLU B 1 121 ? -19.057 -18.308 -18.006 1.00 68.64 128 GLU B O 1
ATOM 2255 N N . GLU B 1 130 ? -17.753 -25.437 -10.727 1.00 65.89 137 GLU B N 1
ATOM 2256 C CA . GLU B 1 130 ? -17.252 -26.023 -9.484 1.00 67.69 137 GLU B CA 1
ATOM 2257 C C . GLU B 1 130 ? -15.732 -25.854 -9.314 1.00 63.67 137 GLU B C 1
ATOM 2258 O O . GLU B 1 130 ? -14.936 -26.468 -10.035 1.00 61.43 137 GLU B O 1
ATOM 2264 N N . ILE B 1 131 ? -15.351 -25.044 -8.325 1.00 63.63 138 ILE B N 1
ATOM 2265 C CA . ILE B 1 131 ? -13.965 -24.602 -8.119 1.00 60.15 138 ILE B CA 1
ATOM 2266 C C . ILE B 1 131 ? -12.942 -25.710 -7.832 1.00 59.39 138 ILE B C 1
ATOM 2267 O O . ILE B 1 131 ? -11.865 -25.727 -8.439 1.00 55.72 138 ILE B O 1
ATOM 2272 N N . SER B 1 132 ? -13.276 -26.625 -6.922 1.00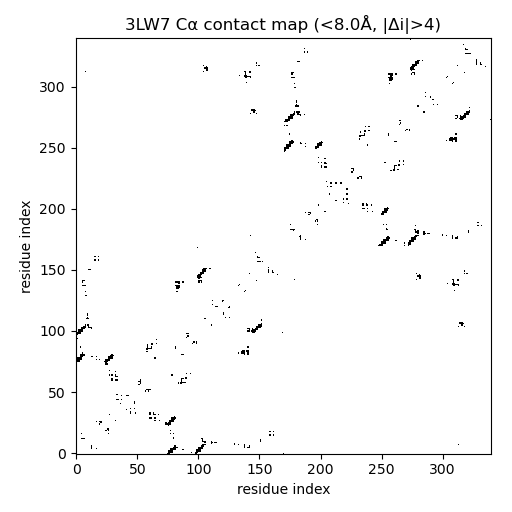 62.88 139 SER B N 1
ATOM 2273 C CA . SER B 1 132 ? -12.367 -27.716 -6.561 1.00 63.26 139 SER B CA 1
ATOM 2274 C C . SER B 1 132 ? -12.122 -28.672 -7.735 1.00 60.24 139 SER B C 1
ATOM 2275 O O . SER B 1 132 ? -11.010 -29.184 -7.893 1.00 58.55 139 SER B O 1
ATOM 2278 N N . GLU B 1 133 ? -13.161 -28.891 -8.546 1.00 60.15 140 GLU B N 1
ATOM 2279 C CA . GLU B 1 133 ? -13.051 -29.624 -9.818 1.00 58.49 140 GLU B CA 1
ATOM 2280 C C . GLU B 1 133 ? -12.076 -28.977 -10.807 1.00 52.82 140 GLU B C 1
ATOM 2281 O O . GLU B 1 133 ? -11.281 -29.676 -11.448 1.00 51.08 140 GLU B O 1
ATOM 2287 N N . LEU B 1 134 ? -12.168 -27.652 -10.933 1.00 49.82 141 LEU B N 1
ATOM 2288 C CA . LEU B 1 134 ? -11.309 -26.904 -11.832 1.00 46.03 141 LEU B CA 1
ATOM 2289 C C . LEU B 1 134 ? -9.840 -27.014 -11.412 1.00 43.75 141 LEU B C 1
ATOM 2290 O O . LEU B 1 134 ? -8.976 -27.290 -12.252 1.00 41.30 141 LEU B O 1
ATOM 2295 N N . ILE B 1 135 ? -9.590 -26.815 -10.112 1.00 44.74 142 ILE B N 1
ATOM 2296 C CA . ILE B 1 135 ? -8.264 -26.993 -9.509 1.00 44.17 142 ILE B CA 1
ATOM 2297 C C . ILE B 1 135 ? -7.749 -28.407 -9.793 1.00 43.51 142 ILE B C 1
ATOM 2298 O O . ILE B 1 135 ? -6.600 -28.579 -10.197 1.00 41.28 142 ILE B O 1
ATOM 2303 N N . ARG B 1 136 ? -8.620 -29.397 -9.589 1.00 46.06 143 ARG B N 1
ATOM 2304 C CA . ARG B 1 136 ? -8.328 -30.804 -9.881 1.00 47.11 143 ARG B CA 1
ATOM 2305 C C . ARG B 1 136 ? -7.943 -31.035 -11.343 1.00 43.36 143 ARG B C 1
ATOM 2306 O O . ARG B 1 136 ? -6.977 -31.736 -11.604 1.00 42.71 143 ARG B O 1
ATOM 2314 N N . ARG B 1 137 ? -8.698 -30.453 -12.277 1.00 41.32 144 ARG B N 1
ATOM 2315 C CA . ARG B 1 137 ? -8.401 -30.579 -13.706 1.00 39.90 144 ARG B CA 1
ATOM 2316 C C . ARG B 1 137 ? -7.042 -29.961 -14.059 1.00 35.61 144 ARG B C 1
ATOM 2317 O O . ARG B 1 137 ? -6.281 -30.556 -14.809 1.00 35.18 144 ARG B O 1
ATOM 2325 N N . ASP B 1 138 ? -6.756 -28.783 -13.499 1.00 32.95 145 ASP B N 1
ATOM 2326 C CA . ASP B 1 138 ? -5.459 -28.144 -13.607 1.00 30.67 145 ASP B CA 1
ATOM 2327 C C . ASP B 1 138 ? -4.333 -29.096 -13.146 1.00 30.49 145 ASP B C 1
ATOM 2328 O O . ASP B 1 138 ? -3.355 -29.308 -13.869 1.00 28.99 145 ASP B O 1
ATOM 2333 N N . ARG B 1 139 ? -4.491 -29.676 -11.957 1.00 31.56 146 ARG B N 1
ATOM 2334 C CA . ARG B 1 139 ? -3.522 -30.667 -11.460 1.00 32.81 146 ARG B CA 1
ATOM 2335 C C . ARG B 1 139 ? -3.277 -31.834 -12.425 1.00 32.37 146 ARG B C 1
ATOM 2336 O O . ARG B 1 139 ? -2.130 -32.241 -12.594 1.00 32.48 146 ARG B O 1
ATOM 2338 N N . GLU B 1 140 ? -4.332 -32.356 -13.055 1.00 33.07 147 GLU B N 1
ATOM 2339 C CA . GLU B 1 140 ? -4.195 -33.404 -14.077 1.00 34.48 147 GLU B CA 1
ATOM 2340 C C . GLU B 1 140 ? -3.432 -32.898 -15.313 1.00 32.00 147 GLU B C 1
ATOM 2341 O O . GLU B 1 140 ? -2.642 -33.637 -15.889 1.00 32.23 147 GLU B O 1
ATOM 2347 N N . GLU B 1 141 ? -3.686 -31.655 -15.729 1.00 31.05 148 GLU B N 1
ATOM 2348 C CA . GLU B 1 141 ? -3.004 -31.096 -16.909 1.00 30.99 148 GLU B CA 1
ATOM 2349 C C . GLU B 1 141 ? -1.498 -30.894 -16.644 1.00 31.02 148 GLU B C 1
ATOM 2350 O O . GLU B 1 141 ? -0.637 -31.224 -17.492 1.00 30.81 148 GLU B O 1
ATOM 2356 N N . LEU B 1 142 ? -1.192 -30.369 -15.461 1.00 30.51 149 LEU B N 1
ATOM 2357 C CA . LEU B 1 142 ? 0.193 -30.278 -15.010 1.00 31.74 149 LEU B CA 1
ATOM 2358 C C . LEU B 1 142 ? 0.911 -31.624 -14.957 1.00 32.54 149 LEU B C 1
ATOM 2359 O O . LEU B 1 142 ? 2.069 -31.706 -15.349 1.00 33.50 149 LEU B O 1
ATOM 2364 N N . LYS B 1 143 ? 0.235 -32.672 -14.488 1.00 33.33 150 LYS B N 1
ATOM 2365 C CA . LYS B 1 143 ? 0.879 -33.998 -14.430 1.00 35.60 150 LYS B CA 1
ATOM 2366 C C . LYS B 1 143 ? 1.174 -34.574 -15.831 1.00 35.81 150 LYS B C 1
ATOM 2367 O O . LYS B 1 143 ? 2.107 -35.354 -15.989 1.00 38.07 150 LYS B O 1
ATOM 2369 N N . LEU B 1 144 ? 0.388 -34.180 -16.836 1.00 34.26 151 LEU B N 1
ATOM 2370 C CA . LEU B 1 144 ? 0.662 -34.563 -18.228 1.00 35.05 151 LEU B CA 1
ATOM 2371 C C . LEU B 1 144 ? 1.958 -33.921 -18.755 1.00 35.22 151 LEU B C 1
ATOM 2372 O O . LEU B 1 144 ? 2.651 -34.515 -19.582 1.00 37.43 151 LEU B O 1
ATOM 2377 N N . GLY B 1 145 ? 2.273 -32.721 -18.261 1.00 33.10 152 GLY B N 1
ATOM 2378 C CA . GLY B 1 145 ? 3.571 -32.088 -18.490 1.00 33.35 152 GLY B CA 1
ATOM 2379 C C . GLY B 1 145 ? 3.468 -30.710 -19.119 1.00 31.34 152 GLY B C 1
ATOM 2380 O O . GLY B 1 145 ? 4.460 -30.155 -19.611 1.00 32.75 152 GLY B O 1
ATOM 2381 N N . ILE B 1 146 ? 2.277 -30.141 -19.059 1.00 29.30 153 ILE B N 1
ATOM 2382 C CA A ILE B 1 146 ? 1.970 -28.888 -19.761 0.50 28.54 153 ILE B CA 1
ATOM 2383 C CA B ILE B 1 146 ? 1.975 -28.904 -19.764 0.50 28.75 153 ILE B CA 1
ATOM 2384 C C . ILE B 1 146 ? 2.830 -27.709 -19.294 1.00 28.09 153 ILE B C 1
ATOM 2385 O O . ILE B 1 146 ? 3.161 -26.831 -20.088 1.00 28.61 153 ILE B O 1
ATOM 2394 N N . GLY B 1 147 ? 3.195 -27.694 -18.009 1.00 27.43 154 GLY B N 1
ATOM 2395 C CA . GLY B 1 147 ? 3.995 -26.622 -17.443 1.00 27.09 154 GLY B CA 1
ATOM 2396 C C . GLY B 1 147 ? 5.396 -26.569 -18.020 1.00 27.36 154 GLY B C 1
ATOM 2397 O O . GLY B 1 147 ? 5.983 -25.493 -18.151 1.00 27.91 154 GLY B O 1
ATOM 2398 N N . GLU B 1 148 ? 5.935 -27.728 -18.355 1.00 27.84 155 GLU B N 1
ATOM 2399 C CA . GLU B 1 148 ? 7.265 -27.804 -18.978 1.00 29.70 155 GLU B CA 1
ATOM 2400 C C . GLU B 1 148 ? 7.248 -27.261 -20.410 1.00 28.58 155 GLU B C 1
ATOM 2401 O O . GLU B 1 148 ? 8.213 -26.667 -20.853 1.00 28.41 155 GLU B O 1
ATOM 2407 N N . VAL B 1 149 ? 6.140 -27.458 -21.123 1.00 21.71 156 VAL B N 1
ATOM 2408 C CA . VAL B 1 149 ? 6.006 -26.940 -22.492 1.00 21.71 156 VAL B CA 1
ATOM 2409 C C . VAL B 1 149 ? 5.969 -25.435 -22.400 1.00 21.83 156 VAL B C 1
ATOM 2410 O O . VAL B 1 149 ? 6.695 -24.745 -23.108 1.00 22.28 156 VAL B O 1
ATOM 2414 N N . ILE B 1 150 ? 5.167 -24.915 -21.473 1.00 22.29 157 ILE B N 1
ATOM 2415 C CA . ILE B 1 150 ? 5.107 -23.468 -21.270 1.00 22.01 157 ILE B CA 1
ATOM 2416 C C . ILE B 1 150 ? 6.465 -22.890 -20.880 1.00 21.95 157 ILE B C 1
ATOM 2417 O O . ILE B 1 150 ? 6.889 -21.861 -21.431 1.00 23.09 157 ILE B O 1
ATOM 2422 N N . ALA B 1 151 ? 7.166 -23.557 -19.963 1.00 21.28 158 ALA B N 1
ATOM 2423 C CA . ALA B 1 151 ? 8.448 -23.052 -19.458 1.00 21.21 158 ALA B CA 1
ATOM 2424 C C . ALA B 1 151 ? 9.491 -22.972 -20.563 1.00 21.64 158 ALA B C 1
ATOM 2425 O O . ALA B 1 151 ? 10.460 -22.201 -20.446 1.00 22.04 158 ALA B O 1
ATOM 2427 N N . MET B 1 152 ? 9.286 -23.762 -21.626 1.00 20.86 159 MET B N 1
ATOM 2428 C CA . MET B 1 152 ? 10.259 -23.893 -22.725 1.00 21.55 159 MET B CA 1
ATOM 2429 C C . MET B 1 152 ? 9.771 -23.239 -24.009 1.00 22.36 159 MET B C 1
ATOM 2430 O O . MET B 1 152 ? 10.367 -23.441 -25.066 1.00 23.51 159 MET B O 1
ATOM 2435 N N . ALA B 1 153 ? 8.683 -22.469 -23.917 1.00 22.94 160 ALA B N 1
ATOM 2436 C CA . ALA B 1 153 ? 8.047 -21.828 -25.078 1.00 23.47 160 ALA B CA 1
ATOM 2437 C C . ALA B 1 153 ? 8.946 -20.808 -25.761 1.00 25.06 160 ALA B C 1
ATOM 2438 O O . ALA B 1 153 ? 9.765 -20.162 -25.104 1.00 25.47 160 ALA B O 1
ATOM 2440 N N . ASP B 1 154 ? 8.777 -20.667 -27.076 1.00 25.45 161 ASP B N 1
ATOM 2441 C CA . ASP B 1 154 ? 9.409 -19.612 -27.833 1.00 27.78 161 ASP B CA 1
ATOM 2442 C C . ASP B 1 154 ? 8.748 -18.264 -27.592 1.00 27.78 161 ASP B C 1
ATOM 2443 O O . ASP B 1 154 ? 9.416 -17.246 -27.630 1.00 29.26 161 ASP B O 1
ATOM 2448 N N . TYR B 1 155 ? 7.431 -18.274 -27.384 1.00 27.34 162 TYR B N 1
ATOM 2449 C CA . TYR B 1 155 ? 6.634 -17.081 -27.120 1.00 28.05 162 TYR B CA 1
ATOM 2450 C C . TYR B 1 155 ? 5.572 -17.404 -26.091 1.00 26.77 162 TYR B C 1
ATOM 2451 O O . TYR B 1 155 ? 4.923 -18.433 -26.169 1.00 25.54 162 TYR B O 1
ATOM 2460 N N . ILE B 1 156 ? 5.410 -16.520 -25.116 1.00 27.73 163 ILE B N 1
ATOM 2461 C CA . ILE B 1 156 ? 4.271 -16.576 -24.209 1.00 27.29 163 ILE B CA 1
ATOM 2462 C C . ILE B 1 156 ? 3.444 -15.329 -24.416 1.00 28.60 163 ILE B C 1
ATOM 2463 O O . ILE B 1 156 ? 3.939 -14.220 -24.267 1.00 29.41 163 ILE B O 1
ATOM 2468 N N . ILE B 1 157 ? 2.175 -15.536 -24.753 1.00 29.27 164 ILE B N 1
ATOM 2469 C CA . ILE B 1 157 ? 1.203 -14.470 -24.917 1.00 31.04 164 ILE B CA 1
ATOM 2470 C C . ILE B 1 157 ? 0.322 -14.450 -23.676 1.00 31.70 164 ILE B C 1
ATOM 2471 O O . ILE B 1 157 ? -0.313 -15.458 -23.354 1.00 30.93 164 ILE B O 1
ATOM 2476 N N . THR B 1 158 ? 0.265 -13.317 -22.976 1.00 33.55 165 THR B N 1
ATOM 2477 C CA . THR B 1 158 ? -0.684 -13.211 -21.872 1.00 35.17 165 THR B CA 1
ATOM 2478 C C . THR B 1 158 ? -2.053 -12.621 -22.241 1.00 36.68 165 THR B C 1
ATOM 2479 O O . THR B 1 158 ? -2.166 -11.572 -22.882 1.00 37.45 165 THR B O 1
ATOM 2483 N N . ASN B 1 159 ? -3.078 -13.365 -21.850 1.00 37.16 166 ASN B N 1
ATOM 2484 C CA . ASN B 1 159 ? -4.471 -13.013 -22.056 1.00 39.27 166 ASN B CA 1
ATOM 2485 C C . ASN B 1 159 ? -5.069 -12.679 -20.693 1.00 41.74 166 ASN B C 1
ATOM 2486 O O . ASN B 1 159 ? -5.571 -13.563 -20.007 1.00 41.79 166 ASN B O 1
ATOM 2491 N N . ASP B 1 160 ? -4.977 -11.421 -20.270 1.00 44.79 167 ASP B N 1
ATOM 2492 C CA . ASP B 1 160 ? -5.481 -11.050 -18.943 1.00 48.50 167 ASP B CA 1
ATOM 2493 C C . ASP B 1 160 ? -6.193 -9.696 -18.882 1.00 51.79 167 ASP B C 1
ATOM 2494 O O . ASP B 1 160 ? -6.588 -9.237 -17.806 1.00 54.69 167 ASP B O 1
ATOM 2499 N N . SER B 1 161 ? -6.341 -9.063 -20.039 1.00 52.26 168 SER B N 1
ATOM 2500 C CA . SER B 1 161 ? -7.049 -7.793 -20.163 1.00 55.57 168 SER B CA 1
ATOM 2501 C C . SER B 1 161 ? -8.323 -8.029 -20.981 1.00 56.08 168 SER B C 1
ATOM 2502 O O . SER B 1 161 ? -9.160 -8.844 -20.603 1.00 56.43 168 SER B O 1
ATOM 2505 N N . ASN B 1 162 ? -8.454 -7.334 -22.109 1.00 56.68 169 ASN B N 1
ATOM 2506 C CA . ASN B 1 162 ? -9.560 -7.564 -23.032 1.00 57.34 169 ASN B CA 1
ATOM 2507 C C . ASN B 1 162 ? -9.132 -8.298 -24.304 1.00 54.62 169 ASN B C 1
ATOM 2508 O O . ASN B 1 162 ? -7.939 -8.488 -24.557 1.00 52.91 169 ASN B O 1
ATOM 2513 N N . TYR B 1 163 ? -10.123 -8.680 -25.104 1.00 54.59 170 TYR B N 1
ATOM 2514 C CA . TYR B 1 163 ? -9.917 -9.401 -26.351 1.00 53.17 170 TYR B CA 1
ATOM 2515 C C . TYR B 1 163 ? -9.038 -8.679 -27.390 1.00 53.29 170 TYR B C 1
ATOM 2516 O O . TYR B 1 163 ? -8.253 -9.330 -28.082 1.00 51.77 170 TYR B O 1
ATOM 2525 N N . GLU B 1 164 ? -9.183 -7.357 -27.509 1.00 55.40 171 GLU B N 1
ATOM 2526 C CA . GLU B 1 164 ? -8.447 -6.581 -28.524 1.00 56.20 171 GLU B CA 1
ATOM 2527 C C . GLU B 1 164 ? -6.935 -6.543 -28.287 1.00 54.12 171 GLU B C 1
ATOM 2528 O O . GLU B 1 164 ? -6.166 -6.763 -29.218 1.00 53.12 171 GLU B O 1
ATOM 2534 N N . GLU B 1 165 ? -6.519 -6.254 -27.053 1.00 53.64 172 GLU B N 1
ATOM 2535 C CA . GLU B 1 165 ? -5.104 -6.311 -26.685 1.00 51.64 172 GLU B CA 1
ATOM 2536 C C . GLU B 1 165 ? -4.549 -7.737 -26.873 1.00 46.90 172 GLU B C 1
ATOM 2537 O O . GLU B 1 165 ? -3.418 -7.911 -27.337 1.00 45.05 172 GLU B O 1
ATOM 2539 N N . PHE B 1 166 ? -5.354 -8.743 -26.529 1.00 45.69 173 PHE B N 1
ATOM 2540 C CA . PHE B 1 166 ? -4.963 -10.139 -26.719 1.00 42.87 173 PHE B CA 1
ATOM 2541 C C . PHE B 1 166 ? -4.764 -10.457 -28.198 1.00 40.17 173 PHE B C 1
ATOM 2542 O O . PHE B 1 166 ? -3.791 -11.110 -28.580 1.00 38.51 173 PHE B O 1
ATOM 2550 N N . LYS B 1 167 ? -5.694 -9.983 -29.017 1.00 41.01 174 LYS B N 1
ATOM 2551 C CA . LYS B 1 167 ? -5.613 -10.119 -30.459 1.00 40.39 174 LYS B CA 1
ATOM 2552 C C . LYS B 1 167 ? -4.367 -9.453 -31.044 1.00 39.94 174 LYS B C 1
ATOM 2553 O O . LYS B 1 167 ? -3.707 -10.053 -31.887 1.00 39.36 174 LYS B O 1
ATOM 2559 N N . ARG B 1 168 ? -4.052 -8.229 -30.602 1.00 41.77 175 ARG B N 1
ATOM 2560 C CA . ARG B 1 168 ? -2.854 -7.503 -31.080 1.00 43.71 175 ARG B CA 1
ATOM 2561 C C . ARG B 1 168 ? -1.570 -8.243 -30.687 1.00 41.76 175 ARG B C 1
ATOM 2562 O O . ARG B 1 168 ? -0.642 -8.361 -31.491 1.00 43.00 175 ARG B O 1
ATOM 2564 N N . ARG B 1 169 ? -1.534 -8.755 -29.459 1.00 40.00 176 ARG B N 1
ATOM 2565 C CA . ARG B 1 169 ? -0.411 -9.592 -28.992 1.00 39.11 176 ARG B CA 1
ATOM 2566 C C . ARG B 1 169 ? -0.243 -10.881 -29.804 1.00 36.77 176 ARG B C 1
ATOM 2567 O O . ARG B 1 169 ? 0.878 -11.246 -30.141 1.00 37.78 176 ARG B O 1
ATOM 2575 N N . CYS B 1 170 ? -1.351 -11.553 -30.115 1.00 34.92 177 CYS B N 1
ATOM 2576 C CA . CYS B 1 170 ? -1.338 -12.706 -31.023 1.00 35.21 177 CYS B CA 1
ATOM 2577 C C . CYS B 1 170 ? -0.839 -12.366 -32.433 1.00 37.24 177 CYS B C 1
ATOM 2578 O O . CYS B 1 170 ? -0.082 -13.143 -33.011 1.00 38.29 177 CYS B O 1
ATOM 2581 N N . GLU B 1 171 ? -1.260 -11.220 -32.973 1.00 44.61 178 GLU B N 1
ATOM 2582 C CA . GLU B 1 171 ? -0.831 -10.800 -34.309 1.00 46.60 178 GLU B CA 1
ATOM 2583 C C . GLU B 1 171 ? 0.677 -10.575 -34.379 1.00 43.66 178 GLU B C 1
ATOM 2584 O O . GLU B 1 171 ? 1.329 -11.048 -35.312 1.00 44.27 178 GLU B O 1
ATOM 2586 N N . GLU B 1 172 ? 1.220 -9.870 -33.382 1.00 43.02 179 GLU B N 1
ATOM 2587 C CA . GLU B 1 172 ? 2.656 -9.616 -33.279 1.00 43.78 179 GLU B CA 1
ATOM 2588 C C . GLU B 1 172 ? 3.504 -10.898 -33.250 1.00 42.29 179 GLU B C 1
ATOM 2589 O O . GLU B 1 172 ? 4.535 -10.976 -33.929 1.00 43.49 179 GLU B O 1
ATOM 2591 N N . VAL B 1 173 ? 3.085 -11.877 -32.452 1.00 41.14 180 VAL B N 1
ATOM 2592 C CA . VAL B 1 173 ? 3.783 -13.159 -32.390 1.00 41.84 180 VAL B CA 1
ATOM 2593 C C . VAL B 1 173 ? 3.719 -13.901 -33.732 1.00 40.93 180 VAL B C 1
ATOM 2594 O O . VAL B 1 173 ? 4.745 -14.380 -34.207 1.00 41.39 180 VAL B O 1
ATOM 2598 N N . THR B 1 174 ? 2.526 -13.985 -34.328 1.00 41.47 181 THR B N 1
ATOM 2599 C CA . THR B 1 174 ? 2.346 -14.637 -35.619 1.00 43.99 181 THR B CA 1
ATOM 2600 C C . THR B 1 174 ? 3.164 -13.990 -36.735 1.00 45.20 181 THR B C 1
ATOM 2601 O O . THR B 1 174 ? 3.679 -14.691 -37.601 1.00 46.52 181 THR B O 1
ATOM 2605 N N . ASP B 1 175 ? 3.285 -12.663 -36.709 1.00 46.45 182 ASP B N 1
ATOM 2606 C CA . ASP B 1 175 ? 4.194 -11.959 -37.615 1.00 51.07 182 ASP B CA 1
ATOM 2607 C C . ASP B 1 175 ? 5.653 -12.422 -37.466 1.00 50.09 182 ASP B C 1
ATOM 2608 O O . ASP B 1 175 ? 6.351 -12.619 -38.462 1.00 53.03 182 ASP B O 1
ATOM 2613 N N . ARG B 1 176 ? 6.094 -12.607 -36.225 1.00 47.99 183 ARG B N 1
ATOM 2614 C CA . ARG B 1 176 ? 7.466 -13.021 -35.947 1.00 50.71 183 ARG B CA 1
ATOM 2615 C C . ARG B 1 176 ? 7.725 -14.441 -36.428 1.00 49.34 183 ARG B C 1
ATOM 2616 O O . ARG B 1 176 ? 8.812 -14.764 -36.893 1.00 52.33 183 ARG B O 1
ATOM 2624 N N . VAL B 1 177 ? 6.704 -15.276 -36.332 1.00 46.89 184 VAL B N 1
ATOM 2625 C CA . VAL B 1 177 ? 6.796 -16.675 -36.703 1.00 47.82 184 VAL B CA 1
ATOM 2626 C C . VAL B 1 177 ? 6.754 -16.868 -38.226 1.00 49.71 184 VAL B C 1
ATOM 2627 O O . VAL B 1 177 ? 7.375 -17.793 -38.744 1.00 51.60 184 VAL B O 1
ATOM 2631 N N . LEU B 1 178 ? 6.059 -15.982 -38.940 1.00 51.48 185 LEU B N 1
ATOM 2632 C CA . LEU B 1 178 ? 5.784 -16.198 -40.373 1.00 57.26 185 LEU B CA 1
ATOM 2633 C C . LEU B 1 178 ? 6.926 -15.843 -41.333 1.00 61.29 185 LEU B C 1
ATOM 2634 O O . LEU B 1 178 ? 7.443 -14.723 -41.325 1.00 63.47 185 LEU B O 1
#

Nearest PDB structures (foldseek):
  3lw7-assembly1_A  TM=1.006E+00  e=8.481E-33  Saccharolobus solfataricus 98/2
  3h0k-assembly1_A  TM=9.993E-01  e=2.339E-27  Saccharolobus solfataricus
  3h0k-assembly1_B  TM=9.695E-01  e=7.145E-25  Saccharolobus solfataricus
  7xnd-assembly1_B  TM=7.424E-01  e=3.649E-07  Bombyx mori
  3cm0-assembly1_A  TM=6.687E-01  e=1.293E-06  Thermus thermophilus

Organism: Saccharolobus solfataricus (strain ATCC 35092 / DSM 1617 / JCM 11322 / P2) (NCBI:txid273057)

Foldseek 3Di:
DEEEEAEFAQLCRVVLVVLVVVVPEAEDELLVLLVVVCVVDHPDSVRSVVVQCVVPNLQRSLVSRVVVVDDDDDPYYYYYHDQAVSNVVSCCVPPHDLYFYEYRDDDLVNSLVSVCPPVVSDPVVSVVRSVVSVVSPRVVSVVPGPYYQYDYDDPVVSSVSSVVVVVVSD/DAEEEEAEAAQLCSVVLVVLCVVVPAAEAELLVLLVVVCVVDNDVPDDSLRSVVVCCVVPNLQPSLVSSVVVCPPPDDDYYYYGHDQAPSNVVSCCVRVNDNYFYEYRDDDPVQSVVSVVCPPVVSVVSRVSSVVSPRVVSVVVGPYYQYDYDDDVVSVVSSVVVVVVSD

B-factor: mean 42.98, std 15.19, range [19.03, 107.51]

Sequence (340 aa):
KVILITGMPGSGKSEFAKLLKERGAKVIVMSDVVRKRYSIEAERLMDFAKRLRREIYGDGVVARLCVEELGTSNHDLVVFDGVRSLAEVEEFKRLLGDSVYIVAVHSPPKIRYKRMIERLSKEISELIRRDREELKLGIGEVIAMADYIITNDSNYEEFKRRCEEVTDRVLIKVILITGMPGSGKSSEFAKLLKERGAKVIVMSDVVRKRYSIEAKPGERLMDFAKRLREIYGDGVVARLCVEELGTSNHDLVVFDGVRSLAEVEEFKRLLGDSVYIVAVHSPPKIRYKRMIEEISELIRRDREELKLGIIGEVIAMADYIITNDSNYEEFKRRCEEVTDRVL